Protein AF-A0AAQ3W598-F1 (afdb_monomer)

Mean predicted aligned error: 12.26 Å

Solvent-accessible surface area (backbone atoms only — not comparable to full-atom values): 13466 Å² total; per-residue (Å²): 143,62,71,68,58,57,58,50,52,56,51,51,54,53,49,53,52,50,49,52,52,49,54,52,54,57,73,71,67,73,88,85,61,66,87,63,49,77,81,61,59,75,71,71,87,71,75,60,42,75,76,46,74,45,76,54,51,102,68,30,32,40,40,35,26,30,75,52,95,69,86,70,52,46,40,74,38,51,24,41,32,28,42,36,46,94,85,50,75,41,39,29,36,73,46,37,40,44,59,58,52,51,43,53,40,51,51,47,52,40,31,73,71,57,71,33,74,57,54,73,66,44,66,75,68,30,60,48,53,54,41,47,57,48,62,75,39,46,95,77,51,93,64,80,71,91,46,59,89,32,56,59,39,60,43,61,52,92,72,25,24,31,32,32,45,31,16,53,97,92,39,32,37,44,38,30,23,66,53,72,54,73,84,79,46,85,81,59,99,84,64,92,75,79,49,69,68,61,48,63,76,67,62,63,66,74,41,76,48,71,43,51,69,66,50,49,56,50,49,40,54,52,43,54,57,52,58,75,65,47,39,129

Radius of gyration: 21.83 Å; Cα contacts (8 Å, |Δi|>4): 332; chains: 1; bounding box: 54×47×63 Å

pLDDT: mean 80.57, std 21.6, range [29.67, 98.69]

Structure (mmCIF, N/CA/C/O backbone):
data_AF-A0AAQ3W598-F1
#
_entry.id   AF-A0AAQ3W598-F1
#
loop_
_atom_site.group_PDB
_atom_site.id
_atom_site.type_symbol
_atom_site.label_atom_id
_atom_site.label_alt_id
_atom_site.label_comp_id
_atom_site.label_asym_id
_atom_site.label_entity_id
_atom_site.label_seq_id
_atom_site.pdbx_PDB_ins_code
_atom_site.Cartn_x
_atom_site.Cartn_y
_atom_site.Cartn_z
_atom_site.occupancy
_atom_site.B_iso_or_equiv
_atom_site.auth_seq_id
_atom_site.auth_comp_id
_atom_site.auth_asym_id
_atom_site.auth_atom_id
_atom_site.pdbx_PDB_model_num
ATOM 1 N N . MET A 1 1 ? 37.807 -0.762 42.300 1.00 46.66 1 MET A N 1
ATOM 2 C CA . MET A 1 1 ? 37.087 -2.001 41.930 1.00 46.66 1 MET A CA 1
ATOM 3 C C . MET A 1 1 ? 36.038 -1.699 40.855 1.00 46.66 1 MET A C 1
ATOM 5 O O . MET A 1 1 ? 34.861 -1.918 41.079 1.00 46.66 1 MET A O 1
ATOM 9 N N . SER A 1 2 ? 36.442 -1.156 39.702 1.00 49.56 2 SER A N 1
ATOM 10 C CA . SER A 1 2 ? 35.524 -0.839 38.584 1.00 49.56 2 SER A CA 1
ATOM 11 C C . SER A 1 2 ? 36.134 -1.140 37.211 1.00 49.56 2 SER A C 1
ATOM 13 O O . SER A 1 2 ? 35.408 -1.458 36.280 1.00 49.56 2 SER A O 1
ATOM 15 N N . ASN A 1 3 ? 37.466 -1.121 37.090 1.00 34.22 3 ASN A N 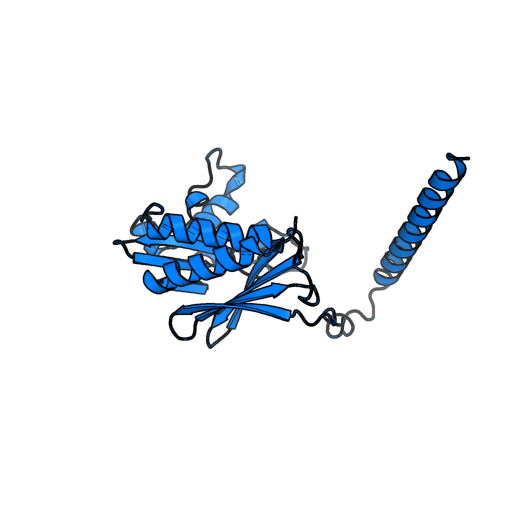1
ATOM 16 C CA . ASN A 1 3 ? 38.148 -1.406 35.823 1.00 34.22 3 ASN A CA 1
ATOM 17 C C . ASN A 1 3 ? 38.197 -2.903 35.465 1.00 34.22 3 ASN A C 1
ATOM 19 O O . ASN A 1 3 ? 38.267 -3.237 34.286 1.00 34.22 3 ASN A O 1
ATOM 23 N N . ASP A 1 4 ? 38.110 -3.801 36.451 1.00 42.34 4 ASP A N 1
ATOM 24 C CA . ASP A 1 4 ? 38.158 -5.250 36.203 1.00 42.34 4 ASP A CA 1
ATOM 25 C C . ASP A 1 4 ? 36.818 -5.819 35.703 1.00 42.34 4 ASP A C 1
ATOM 27 O O . ASP A 1 4 ? 36.805 -6.845 35.028 1.00 42.34 4 ASP A O 1
ATOM 31 N N . PHE A 1 5 ? 35.697 -5.135 35.974 1.00 40.53 5 PHE A N 1
ATOM 32 C CA . PHE A 1 5 ? 34.362 -5.545 35.519 1.00 40.53 5 PHE A CA 1
ATOM 33 C C . PHE A 1 5 ? 34.187 -5.290 34.012 1.00 40.53 5 PHE A C 1
ATOM 35 O O . PHE A 1 5 ? 33.884 -6.209 33.256 1.00 40.53 5 PHE A O 1
ATOM 42 N N . TYR A 1 6 ? 34.536 -4.081 33.553 1.00 38.12 6 TYR A N 1
ATOM 43 C CA . TYR A 1 6 ? 34.494 -3.708 32.132 1.00 38.12 6 TYR A CA 1
ATOM 44 C C . TYR A 1 6 ? 35.450 -4.542 31.265 1.00 38.12 6 TYR A C 1
ATOM 46 O O . TYR A 1 6 ? 35.110 -4.926 30.149 1.00 38.12 6 TYR A O 1
ATOM 54 N N . ALA A 1 7 ? 36.641 -4.880 31.770 1.00 42.88 7 ALA A N 1
ATOM 55 C CA . ALA A 1 7 ? 37.576 -5.732 31.035 1.00 42.88 7 ALA A CA 1
ATOM 56 C C . ALA A 1 7 ? 37.082 -7.188 30.900 1.00 42.88 7 ALA A C 1
ATOM 58 O O . ALA A 1 7 ? 37.461 -7.875 29.947 1.00 42.88 7 ALA A O 1
ATOM 59 N N . GLY A 1 8 ? 36.256 -7.658 31.842 1.00 44.22 8 GLY A N 1
ATOM 60 C CA . GLY A 1 8 ? 35.612 -8.970 31.799 1.00 44.22 8 GLY A CA 1
ATOM 61 C C . GLY A 1 8 ? 34.501 -9.046 30.750 1.00 44.22 8 GLY A C 1
ATOM 62 O O . GLY A 1 8 ? 34.499 -9.975 29.943 1.00 44.22 8 GLY A O 1
ATOM 63 N N . GLU A 1 9 ? 33.620 -8.043 30.707 1.00 44.06 9 GLU A N 1
ATOM 64 C CA . GLU A 1 9 ? 32.507 -7.967 29.744 1.00 44.06 9 GLU A CA 1
ATOM 65 C C . GLU A 1 9 ? 32.980 -7.759 28.300 1.00 44.06 9 GLU A C 1
ATOM 67 O O . GLU A 1 9 ? 32.502 -8.419 27.379 1.00 44.06 9 GLU A O 1
ATOM 72 N N . VAL A 1 10 ? 33.999 -6.924 28.082 1.00 41.75 10 VAL A N 1
ATOM 73 C CA . VAL A 1 10 ? 34.560 -6.719 26.734 1.00 41.75 10 VAL A CA 1
ATOM 74 C C . VAL A 1 10 ? 35.246 -7.993 26.219 1.00 41.75 10 VAL A C 1
ATOM 76 O O . VAL A 1 10 ? 35.183 -8.316 25.029 1.00 41.75 10 VAL A O 1
ATOM 79 N N . LYS A 1 11 ? 35.877 -8.773 27.109 1.00 41.69 11 LYS A N 1
ATOM 80 C CA . LYS A 1 11 ? 36.475 -10.064 26.737 1.00 41.69 11 LYS A CA 1
ATOM 81 C C . LYS A 1 11 ? 35.420 -11.132 26.451 1.00 41.69 11 LYS A C 1
ATOM 83 O O . LYS A 1 11 ? 35.621 -11.896 25.509 1.00 41.69 11 LYS A O 1
ATOM 88 N N . SER A 1 12 ? 34.317 -11.190 27.200 1.00 50.72 12 SER A N 1
ATOM 89 C CA . SER A 1 12 ? 33.243 -12.162 26.947 1.00 50.72 12 SER A CA 1
ATOM 90 C C . SER A 1 12 ? 32.496 -11.866 25.643 1.00 50.72 12 SER A C 1
ATOM 92 O O . SER A 1 12 ? 32.280 -12.785 24.853 1.00 50.72 12 SER A O 1
ATOM 94 N N . GLN A 1 13 ? 32.217 -10.593 25.344 1.00 46.50 13 GLN A N 1
ATOM 95 C CA . GLN A 1 13 ? 31.614 -10.175 24.071 1.00 46.50 13 GLN A CA 1
ATOM 96 C C . GLN A 1 13 ? 32.533 -10.462 22.871 1.00 46.50 13 GLN A C 1
ATOM 98 O O . GLN A 1 13 ? 32.072 -10.931 21.832 1.00 46.50 13 GLN A O 1
ATOM 103 N N . SER A 1 14 ? 33.852 -10.284 23.021 1.00 48.72 14 SER A N 1
ATOM 104 C CA . SER A 1 14 ? 34.827 -10.636 21.977 1.00 48.72 14 SER A CA 1
ATOM 105 C C . SER A 1 14 ? 34.919 -12.148 21.720 1.00 48.72 14 SER A C 1
ATOM 107 O O . SER A 1 14 ? 35.150 -12.563 20.583 1.00 48.72 14 SER A O 1
ATOM 109 N N . ILE A 1 15 ? 34.732 -12.982 22.748 1.00 55.53 15 ILE A N 1
ATOM 110 C CA . ILE A 1 15 ? 34.703 -14.445 22.603 1.00 55.53 15 ILE A CA 1
ATOM 111 C C . ILE A 1 15 ? 33.417 -14.885 21.894 1.00 55.53 15 ILE A C 1
ATOM 113 O O . ILE A 1 15 ? 33.502 -15.667 20.950 1.00 55.53 15 ILE A O 1
ATOM 117 N N . ALA A 1 16 ? 32.262 -14.329 22.272 1.00 50.53 16 ALA A N 1
ATOM 118 C CA . ALA A 1 16 ? 30.982 -14.611 21.619 1.00 50.53 16 ALA A CA 1
ATOM 119 C C . ALA A 1 16 ? 30.988 -14.197 20.136 1.00 50.53 16 ALA A C 1
ATOM 121 O O . ALA A 1 16 ? 30.591 -14.977 19.274 1.00 50.53 16 ALA A O 1
ATOM 122 N N . ALA A 1 17 ? 31.536 -13.020 19.814 1.00 44.97 17 ALA A N 1
ATOM 123 C CA . ALA A 1 17 ? 31.679 -12.558 18.433 1.00 44.97 17 ALA A CA 1
ATOM 124 C C . ALA A 1 17 ? 32.623 -13.447 17.603 1.00 44.97 17 ALA A C 1
ATOM 126 O O . ALA A 1 17 ? 32.348 -13.738 16.441 1.00 44.97 17 ALA A O 1
ATOM 127 N N . LYS A 1 18 ? 33.724 -13.932 18.195 1.00 44.81 18 LYS A N 1
ATOM 128 C CA . LYS A 1 18 ? 34.640 -14.874 17.525 1.00 44.81 18 LYS A CA 1
ATOM 129 C C . LYS A 1 18 ? 34.021 -16.252 17.322 1.00 44.81 18 LYS A C 1
ATOM 131 O O . LYS A 1 18 ? 34.330 -16.908 16.331 1.00 44.81 18 LYS A O 1
ATOM 136 N N . GLN A 1 19 ? 33.169 -16.688 18.243 1.00 52.50 19 GLN A N 1
ATOM 137 C CA . GLN A 1 19 ? 32.445 -17.942 18.112 1.00 52.50 19 GLN A CA 1
ATOM 138 C C . GLN A 1 19 ? 31.395 -17.853 16.998 1.00 52.50 19 GLN A C 1
ATOM 140 O O . GLN A 1 19 ? 31.416 -18.696 16.106 1.00 52.50 19 GLN A O 1
ATOM 145 N N . MET A 1 20 ? 30.607 -16.774 16.954 1.00 52.12 20 MET A N 1
ATOM 146 C CA . MET A 1 20 ? 29.665 -16.509 15.858 1.00 52.12 20 MET A CA 1
ATOM 147 C C . MET A 1 20 ? 30.369 -16.403 14.497 1.00 52.12 20 MET A C 1
ATOM 149 O O . MET A 1 20 ? 29.915 -16.984 13.514 1.00 52.12 20 MET A O 1
ATOM 153 N N . ALA A 1 21 ? 31.524 -15.733 14.431 1.00 44.16 21 ALA A N 1
ATOM 154 C CA . ALA A 1 21 ? 32.307 -15.650 13.198 1.00 44.16 21 ALA A CA 1
ATOM 155 C C . ALA A 1 21 ? 32.851 -17.021 12.747 1.00 44.16 21 ALA A C 1
ATOM 157 O O . ALA A 1 21 ? 32.863 -17.316 11.554 1.00 44.16 21 ALA A O 1
ATOM 158 N N . ASN A 1 22 ? 33.270 -17.883 13.679 1.00 46.03 22 ASN A N 1
ATOM 159 C CA . ASN A 1 22 ? 33.715 -19.241 13.353 1.00 46.03 22 ASN A CA 1
ATOM 160 C C . ASN A 1 22 ? 32.558 -20.152 12.916 1.00 46.03 22 ASN A C 1
ATOM 162 O O . ASN A 1 22 ? 32.743 -20.947 11.994 1.00 46.03 22 ASN A O 1
ATOM 166 N N . GLU A 1 23 ? 31.381 -20.023 13.529 1.00 49.75 23 GLU A N 1
ATOM 167 C CA . GLU A 1 23 ? 30.161 -20.735 13.121 1.00 49.75 23 GLU A CA 1
ATOM 168 C C . GLU A 1 23 ? 29.728 -20.307 11.707 1.00 49.75 23 GLU A C 1
ATOM 170 O O . GLU A 1 23 ? 29.428 -21.156 10.867 1.00 49.75 23 GLU A O 1
ATOM 175 N N . TYR A 1 24 ? 29.836 -19.015 11.386 1.00 44.97 24 TYR A N 1
ATOM 176 C CA . TYR A 1 24 ? 29.576 -18.478 10.047 1.00 44.97 24 TYR A CA 1
ATOM 177 C C . TYR A 1 24 ? 30.591 -18.961 8.993 1.00 44.97 24 TYR A C 1
ATOM 179 O O . TYR A 1 24 ? 30.226 -19.324 7.874 1.00 44.97 24 TYR A O 1
ATOM 187 N N . ILE A 1 25 ? 31.881 -19.033 9.340 1.00 45.84 25 ILE A N 1
ATOM 188 C CA . ILE A 1 25 ? 32.927 -19.549 8.439 1.00 45.84 25 ILE A CA 1
ATOM 189 C C . ILE A 1 25 ? 32.750 -21.055 8.182 1.00 45.84 25 ILE A C 1
ATOM 191 O O . ILE A 1 25 ? 32.965 -21.509 7.056 1.00 45.84 25 ILE A O 1
ATOM 195 N N . GLN A 1 26 ? 32.323 -21.829 9.187 1.00 47.25 26 GLN A N 1
ATOM 196 C CA . GLN A 1 26 ? 31.983 -23.244 9.002 1.00 47.25 26 GLN A CA 1
ATOM 197 C C . GLN A 1 26 ? 30.730 -23.430 8.138 1.00 47.25 26 GLN A C 1
ATOM 199 O O . GLN A 1 26 ? 30.726 -24.312 7.280 1.00 47.25 26 GLN A O 1
ATOM 204 N N . PHE A 1 27 ? 29.718 -22.571 8.290 1.00 44.56 27 PHE A N 1
ATOM 205 C CA . PHE A 1 27 ? 28.515 -22.566 7.449 1.00 44.56 27 PHE A CA 1
ATOM 206 C C . PHE A 1 27 ? 28.835 -22.305 5.964 1.00 44.56 27 PHE A C 1
ATOM 208 O O . PHE A 1 27 ? 28.253 -22.913 5.065 1.00 44.56 27 PHE A O 1
ATOM 215 N N . CYS A 1 28 ? 29.830 -21.461 5.687 1.00 41.12 28 CYS A N 1
ATOM 216 C CA . CYS A 1 28 ? 30.231 -21.102 4.326 1.00 41.12 28 CYS A CA 1
ATOM 217 C C . CYS A 1 28 ? 31.192 -22.110 3.651 1.00 41.12 28 CYS A C 1
ATOM 219 O O . CYS A 1 28 ? 31.433 -22.015 2.443 1.00 41.12 28 CYS A O 1
ATOM 221 N N . GLY A 1 29 ? 31.724 -23.099 4.379 1.00 35.28 29 GLY A N 1
ATOM 222 C CA . GLY A 1 29 ? 32.784 -24.000 3.916 1.00 35.28 29 GLY A CA 1
ATOM 223 C C . GLY A 1 29 ? 32.324 -25.361 3.374 1.00 35.28 29 GLY A C 1
ATOM 224 O O . GLY A 1 29 ? 32.406 -26.356 4.081 1.00 35.28 29 GLY A O 1
ATOM 225 N N . THR A 1 30 ? 31.931 -25.412 2.095 1.00 39.91 30 THR A N 1
ATOM 226 C CA . THR A 1 30 ? 32.222 -26.433 1.045 1.00 39.91 30 THR A CA 1
ATOM 227 C C . THR A 1 30 ? 31.043 -26.655 0.068 1.00 39.91 30 THR A C 1
ATOM 229 O O . THR A 1 30 ? 29.890 -26.719 0.486 1.00 39.91 30 THR A O 1
ATOM 232 N N . PRO A 1 31 ? 31.281 -26.765 -1.260 1.00 42.72 31 PRO A N 1
ATOM 233 C CA . PRO A 1 31 ? 30.242 -26.502 -2.271 1.00 42.72 31 PRO A CA 1
ATOM 234 C C . PRO A 1 31 ? 29.442 -27.722 -2.769 1.00 42.72 31 PRO A C 1
ATOM 236 O O . PRO A 1 31 ? 28.708 -27.592 -3.743 1.00 42.72 31 PRO A O 1
ATOM 239 N N . LYS A 1 32 ? 29.579 -28.919 -2.179 1.00 39.31 32 LYS A N 1
ATOM 240 C CA . LYS A 1 32 ? 29.069 -30.164 -2.802 1.00 39.31 32 LYS A CA 1
ATOM 241 C C . LYS A 1 32 ? 27.731 -30.711 -2.290 1.00 39.31 32 LYS A C 1
ATOM 243 O O . LYS A 1 32 ? 27.225 -31.647 -2.896 1.00 39.31 32 LYS A O 1
ATOM 248 N N . GLU A 1 33 ? 27.112 -30.103 -1.278 1.00 38.41 33 GLU A N 1
ATOM 249 C CA . GLU A 1 33 ? 25.795 -30.538 -0.757 1.00 38.41 33 GLU A CA 1
ATOM 250 C C . GLU A 1 33 ? 24.693 -29.462 -0.862 1.00 38.41 33 GLU A C 1
ATOM 252 O O . GLU A 1 33 ? 23.584 -29.626 -0.351 1.00 38.41 33 GLU A O 1
ATOM 257 N N . ARG A 1 34 ? 24.949 -28.365 -1.593 1.00 43.38 34 ARG A N 1
ATOM 258 C CA . ARG A 1 34 ? 24.041 -27.204 -1.692 1.00 43.38 34 ARG A CA 1
ATOM 259 C C . ARG A 1 34 ? 22.741 -27.444 -2.482 1.00 43.38 34 ARG A C 1
ATOM 261 O O . ARG A 1 34 ? 21.890 -26.571 -2.495 1.00 43.38 34 ARG A O 1
ATOM 268 N N . GLY A 1 35 ? 22.529 -28.618 -3.077 1.00 32.34 35 GLY A N 1
ATOM 269 C CA . GLY A 1 35 ? 21.256 -28.936 -3.742 1.00 32.34 35 GLY A CA 1
ATOM 270 C C . GLY A 1 35 ? 20.106 -29.297 -2.791 1.00 32.34 35 GLY A C 1
ATOM 271 O O . GLY A 1 35 ? 18.952 -29.148 -3.167 1.00 32.34 35 GLY A O 1
ATOM 272 N N . ASN A 1 36 ? 20.401 -29.747 -1.562 1.00 35.19 36 ASN A N 1
ATOM 273 C CA . ASN A 1 36 ? 19.381 -30.277 -0.639 1.00 35.19 36 ASN 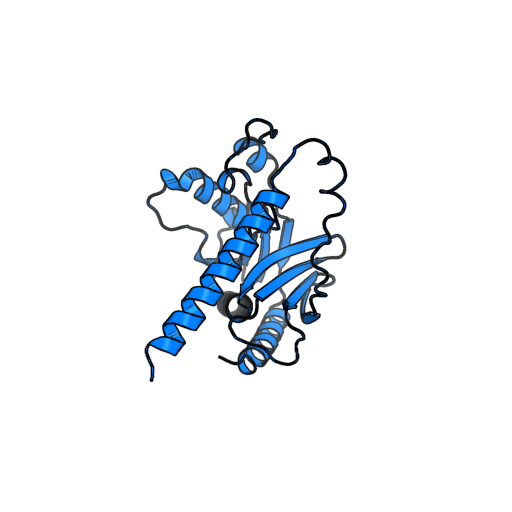A CA 1
ATOM 274 C C . ASN A 1 36 ? 19.263 -29.528 0.701 1.00 35.19 36 ASN A C 1
ATOM 276 O O . ASN A 1 36 ? 18.311 -29.773 1.440 1.00 35.19 36 ASN A O 1
ATOM 280 N N . ILE A 1 37 ? 20.195 -28.622 1.020 1.00 35.78 37 ILE A N 1
ATOM 281 C CA . ILE A 1 37 ? 20.188 -27.874 2.292 1.00 35.78 37 ILE A CA 1
ATOM 282 C C . ILE A 1 37 ? 19.437 -26.536 2.161 1.00 35.78 37 ILE A C 1
ATOM 284 O O . ILE A 1 37 ? 18.774 -26.129 3.106 1.00 35.78 37 ILE A O 1
ATOM 288 N N . PHE A 1 38 ? 19.421 -25.898 0.982 1.00 35.62 38 PHE A N 1
ATOM 289 C CA . PHE A 1 38 ? 18.646 -24.660 0.770 1.00 35.62 38 PHE A CA 1
ATOM 290 C C . PHE A 1 38 ? 17.129 -24.888 0.693 1.00 35.62 38 PHE A C 1
ATOM 292 O O . PHE A 1 38 ? 16.364 -23.970 0.948 1.00 35.62 38 PHE A O 1
ATOM 299 N N . MET A 1 39 ? 16.691 -26.121 0.425 1.00 34.25 39 MET A N 1
ATOM 300 C CA . MET A 1 39 ? 15.274 -26.510 0.469 1.00 34.25 39 MET A CA 1
ATOM 301 C C . MET A 1 39 ? 14.798 -26.925 1.873 1.00 34.25 39 MET A C 1
ATOM 303 O O . MET A 1 39 ? 13.615 -27.187 2.051 1.00 34.25 39 MET A O 1
ATOM 307 N N . ASN A 1 40 ? 15.698 -27.022 2.861 1.00 35.44 40 ASN A N 1
ATOM 308 C CA . ASN A 1 40 ? 15.379 -27.487 4.218 1.00 35.44 40 ASN A CA 1
ATOM 309 C C . ASN A 1 40 ? 16.048 -26.650 5.322 1.00 35.44 40 ASN A C 1
ATOM 311 O O . ASN A 1 40 ? 16.148 -27.109 6.461 1.00 35.44 40 ASN A O 1
ATOM 315 N N . ALA A 1 41 ? 16.506 -25.430 5.019 1.00 30.89 41 ALA A N 1
ATOM 316 C CA . ALA A 1 41 ? 16.792 -24.475 6.079 1.00 30.89 41 ALA A CA 1
ATOM 317 C C . ALA A 1 41 ? 15.477 -24.265 6.846 1.00 30.89 41 ALA A C 1
ATOM 319 O O . ALA A 1 41 ? 14.465 -23.959 6.207 1.00 30.89 41 ALA A O 1
ATOM 320 N N . PRO A 1 42 ? 15.432 -24.480 8.172 1.00 29.67 42 PRO A N 1
ATOM 321 C CA . PRO A 1 42 ? 14.233 -24.165 8.914 1.00 29.67 42 PRO A CA 1
ATOM 322 C C . PRO A 1 42 ? 14.014 -22.664 8.744 1.00 29.67 42 PRO A C 1
ATOM 324 O O . PRO A 1 42 ? 14.803 -21.861 9.243 1.00 29.67 42 PRO A O 1
ATOM 327 N N . LEU A 1 43 ? 12.954 -22.297 8.013 1.00 36.62 43 LEU A N 1
ATOM 328 C CA . LEU A 1 43 ? 12.257 -21.036 8.235 1.00 36.62 43 LEU A CA 1
ATOM 329 C C . LEU A 1 43 ? 12.191 -20.896 9.752 1.00 36.62 43 LEU A C 1
ATOM 331 O O . LEU A 1 43 ? 11.703 -21.819 10.410 1.00 36.62 43 LEU A O 1
ATOM 335 N N . SER A 1 44 ? 12.808 -19.842 10.287 1.00 35.50 44 SER A N 1
ATOM 336 C CA . SER A 1 44 ? 12.835 -19.549 11.718 1.00 35.50 44 SER A CA 1
ATOM 337 C C . SER A 1 44 ? 11.510 -19.994 12.339 1.00 35.50 44 SER A C 1
ATOM 339 O O . SER A 1 44 ? 10.446 -19.532 11.937 1.00 35.50 44 SER A O 1
ATOM 341 N N . SER A 1 45 ? 11.564 -20.939 13.279 1.00 32.81 45 SER A N 1
ATOM 342 C CA . SER A 1 45 ? 10.386 -21.517 13.932 1.00 32.81 45 SER A CA 1
ATOM 343 C C . SER A 1 45 ? 9.690 -20.531 14.877 1.00 32.81 45 SER A C 1
ATOM 345 O O . SER A 1 45 ? 8.959 -20.959 15.769 1.00 32.81 45 SER A O 1
ATOM 347 N N . LYS A 1 46 ? 9.949 -19.225 14.739 1.00 44.91 46 LYS A N 1
ATOM 348 C CA . LYS A 1 46 ? 9.163 -18.188 15.390 1.00 44.91 46 LYS A CA 1
ATOM 349 C C . LYS A 1 46 ? 7.803 -18.153 14.704 1.00 44.91 46 LYS A C 1
ATOM 351 O O . LYS A 1 46 ? 7.665 -17.700 13.571 1.00 44.91 46 LYS A O 1
ATOM 356 N N . THR A 1 47 ? 6.798 -18.681 15.384 1.00 45.19 47 THR A N 1
ATOM 357 C CA . THR A 1 47 ? 5.409 -18.341 15.096 1.00 45.19 47 THR A CA 1
ATOM 358 C C . THR A 1 47 ? 5.248 -16.849 15.334 1.00 45.19 47 THR A C 1
ATOM 360 O O . THR A 1 47 ? 5.386 -16.389 16.460 1.00 45.19 47 THR A O 1
ATOM 363 N N . TYR A 1 48 ? 5.026 -16.104 14.256 1.00 58.50 48 TYR A N 1
ATOM 364 C CA . TYR A 1 48 ? 4.633 -14.709 14.330 1.00 58.50 48 TYR A CA 1
ATOM 365 C C . TYR A 1 48 ? 3.194 -14.636 14.816 1.00 58.50 48 TYR A C 1
ATOM 367 O O . TYR A 1 48 ? 2.294 -15.153 14.145 1.00 58.50 48 TYR A O 1
ATOM 375 N N . ASP A 1 49 ? 2.974 -14.001 15.960 1.00 72.69 49 ASP A N 1
ATOM 376 C CA . ASP A 1 49 ? 1.624 -13.819 16.466 1.00 72.69 49 ASP A CA 1
ATOM 377 C C . ASP A 1 49 ? 0.967 -12.632 15.757 1.00 72.69 49 ASP A C 1
ATOM 379 O O . ASP A 1 49 ? 1.507 -11.521 15.662 1.00 72.69 49 ASP A O 1
ATOM 383 N N . THR A 1 50 ? -0.225 -12.877 15.212 1.00 82.12 50 THR A N 1
ATOM 384 C CA . THR A 1 50 ? -1.036 -11.826 14.603 1.00 82.12 50 THR A CA 1
ATOM 385 C C . THR A 1 50 ? -1.545 -10.894 15.686 1.00 82.12 50 THR A C 1
ATOM 387 O O . THR A 1 50 ? -2.404 -11.261 16.486 1.00 82.12 50 THR A O 1
ATOM 390 N N . MET A 1 51 ? -1.059 -9.657 15.671 1.00 84.44 51 MET A N 1
ATOM 391 C CA . MET A 1 51 ? -1.484 -8.633 16.619 1.00 84.44 51 MET A CA 1
ATOM 392 C C . MET A 1 51 ? -2.801 -7.988 16.204 1.00 84.44 51 MET A C 1
ATOM 394 O O . MET A 1 51 ? -3.674 -7.742 17.036 1.00 84.44 51 MET A O 1
ATOM 398 N N . ILE A 1 52 ? -2.925 -7.667 14.914 1.00 89.44 52 ILE A N 1
ATOM 399 C CA . ILE A 1 52 ? -4.069 -6.943 14.362 1.00 89.44 52 ILE A CA 1
ATOM 400 C C . ILE A 1 52 ? -4.356 -7.464 12.958 1.00 89.44 52 ILE A C 1
ATOM 402 O O . ILE A 1 52 ? -3.449 -7.742 12.173 1.00 89.44 52 ILE A O 1
ATOM 406 N N . THR A 1 53 ? -5.639 -7.546 12.620 1.00 93.69 53 THR A N 1
ATOM 407 C CA . THR A 1 53 ? -6.101 -7.680 11.239 1.00 93.69 53 THR A CA 1
ATOM 408 C C . THR A 1 53 ? -7.025 -6.513 10.921 1.00 93.69 53 THR A C 1
ATOM 410 O O . THR A 1 53 ? -8.036 -6.320 11.596 1.00 93.69 53 THR A O 1
ATOM 413 N N . LEU A 1 54 ? -6.670 -5.726 9.909 1.00 95.31 54 LEU A N 1
ATOM 414 C CA . LEU A 1 54 ? -7.461 -4.600 9.424 1.00 95.31 54 LEU A CA 1
ATOM 415 C C . LEU A 1 54 ? -8.157 -5.008 8.128 1.00 95.31 54 LEU A C 1
ATOM 417 O O . LEU A 1 54 ? -7.506 -5.469 7.195 1.00 95.31 54 LEU A O 1
ATOM 421 N N . ASN A 1 55 ? -9.475 -4.837 8.063 1.00 94.19 55 ASN A N 1
ATOM 422 C CA . ASN A 1 55 ? -10.224 -5.037 6.826 1.00 94.19 55 ASN A CA 1
ATOM 423 C C . ASN A 1 55 ? -10.036 -3.817 5.917 1.00 94.19 55 ASN A C 1
ATOM 425 O O . ASN A 1 55 ? -10.228 -2.690 6.369 1.00 94.19 55 ASN A O 1
ATOM 429 N N . LEU A 1 56 ? -9.663 -4.055 4.660 1.00 92.38 56 LEU A N 1
ATOM 430 C CA . LEU A 1 56 ? -9.517 -3.017 3.643 1.00 92.38 56 LEU A CA 1
ATOM 431 C C . LEU A 1 56 ? -10.764 -2.919 2.753 1.00 92.38 56 LEU A C 1
ATOM 433 O O . LEU A 1 56 ? -11.284 -1.826 2.531 1.00 92.38 56 LEU A O 1
ATOM 437 N N . ALA A 1 57 ? -11.226 -4.059 2.233 1.00 88.62 57 ALA A N 1
ATOM 438 C CA . ALA A 1 57 ? -12.435 -4.202 1.421 1.00 88.62 57 ALA A CA 1
ATOM 439 C C . ALA A 1 57 ? -12.747 -5.688 1.199 1.00 88.62 57 ALA A C 1
ATOM 441 O O . ALA A 1 57 ? -11.833 -6.441 0.882 1.00 88.62 57 ALA A O 1
ATOM 442 N N . ASP A 1 58 ? -14.018 -6.098 1.252 1.00 86.69 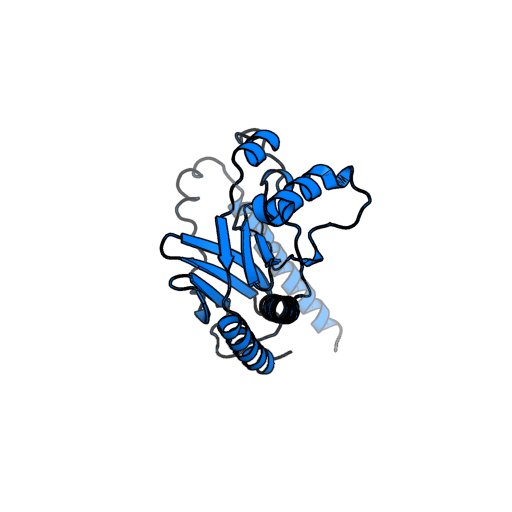58 ASP A N 1
ATOM 443 C CA . ASP A 1 58 ? -14.469 -7.472 0.964 1.00 86.69 58 ASP A CA 1
ATOM 444 C C . ASP A 1 58 ? -13.574 -8.565 1.602 1.00 86.69 58 ASP A C 1
ATOM 446 O O . ASP A 1 58 ? -13.649 -8.817 2.809 1.00 86.69 58 ASP A O 1
ATOM 450 N N . ASP A 1 59 ? -12.736 -9.202 0.777 1.00 90.25 59 ASP A N 1
ATOM 451 C CA . ASP A 1 59 ? -11.804 -10.292 1.067 1.00 90.25 59 ASP A CA 1
ATOM 452 C C . ASP A 1 59 ? -10.340 -9.839 1.232 1.00 90.25 59 ASP A C 1
ATOM 454 O O . ASP A 1 59 ? -9.439 -10.672 1.146 1.00 90.25 59 ASP A O 1
ATOM 458 N N . LYS A 1 60 ? -10.094 -8.538 1.432 1.00 94.56 60 LYS A N 1
ATOM 459 C CA . LYS A 1 60 ? -8.760 -7.919 1.486 1.00 94.56 60 LYS A CA 1
ATOM 460 C C . LYS A 1 60 ? -8.451 -7.392 2.871 1.00 94.56 60 LYS A C 1
ATOM 462 O O . LYS A 1 60 ? -9.242 -6.641 3.450 1.00 94.56 60 LYS A O 1
ATOM 467 N N . TYR A 1 61 ? -7.266 -7.726 3.365 1.00 96.50 61 TYR A N 1
ATOM 468 C CA . TYR A 1 61 ? -6.863 -7.422 4.731 1.00 96.50 61 TYR A CA 1
ATOM 469 C C . TYR A 1 61 ? -5.405 -6.974 4.803 1.00 96.50 61 TYR A C 1
ATOM 471 O O . TYR A 1 61 ? -4.576 -7.418 4.010 1.00 96.50 61 TYR A O 1
ATOM 479 N N . LEU A 1 62 ? -5.091 -6.148 5.802 1.00 97.62 62 LEU A N 1
ATOM 480 C CA . LEU A 1 62 ? -3.732 -6.028 6.326 1.00 97.62 62 LEU A CA 1
ATOM 481 C C . LEU A 1 62 ? -3.618 -6.862 7.594 1.00 97.62 62 LEU A C 1
ATOM 483 O O . LEU A 1 62 ? -4.423 -6.709 8.513 1.00 97.62 62 LEU A O 1
ATOM 487 N N . GLN A 1 63 ? -2.599 -7.705 7.663 1.00 95.50 63 GLN A N 1
ATOM 488 C CA . GLN A 1 63 ? -2.240 -8.439 8.865 1.00 95.50 63 GLN A CA 1
ATOM 489 C C . GLN A 1 63 ? -0.931 -7.885 9.410 1.00 95.50 63 GLN A C 1
ATOM 491 O O . GLN A 1 63 ? 0.091 -7.898 8.724 1.00 95.50 63 GLN A O 1
ATOM 496 N N . ILE A 1 64 ? -0.976 -7.400 10.647 1.00 92.44 64 ILE A N 1
ATOM 497 C CA . ILE A 1 64 ? 0.190 -6.905 11.372 1.00 92.44 64 ILE A CA 1
ATOM 498 C C . ILE A 1 64 ? 0.628 -8.001 12.339 1.00 92.44 64 ILE A C 1
ATOM 500 O O . ILE A 1 64 ? -0.126 -8.380 13.241 1.00 92.44 64 ILE A O 1
ATOM 504 N N . ASN A 1 65 ? 1.841 -8.508 12.141 1.00 89.94 65 ASN A N 1
ATOM 505 C CA . ASN A 1 65 ? 2.413 -9.594 12.928 1.00 89.94 65 ASN A CA 1
ATOM 506 C C . ASN A 1 65 ? 3.691 -9.120 13.628 1.00 89.94 65 ASN A C 1
ATOM 508 O O . ASN A 1 65 ? 4.510 -8.460 12.989 1.00 89.94 65 ASN A O 1
ATOM 512 N N . SER A 1 66 ? 3.872 -9.469 14.902 1.00 80.75 66 SER A N 1
ATOM 513 C CA . SER A 1 66 ? 5.109 -9.190 15.650 1.00 80.75 66 SER A CA 1
ATOM 514 C C . SER A 1 66 ? 5.942 -10.455 15.812 1.00 80.75 66 SER A C 1
ATOM 516 O O . SER A 1 66 ? 5.407 -11.565 15.855 1.00 80.75 66 SER A O 1
ATOM 518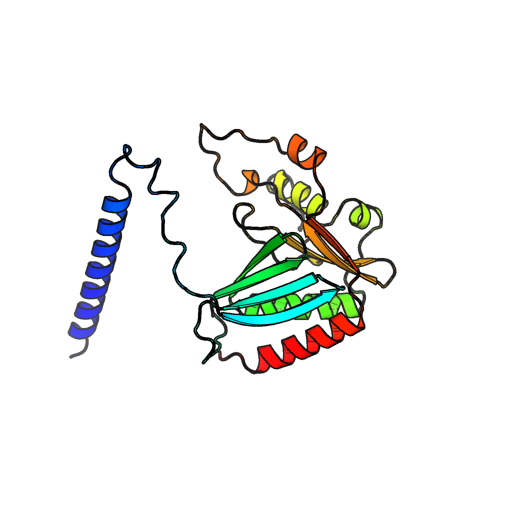 N N . GLU A 1 67 ? 7.261 -10.284 15.896 1.00 74.31 67 GLU A N 1
ATOM 519 C CA . GLU A 1 67 ? 8.198 -11.342 16.285 1.00 74.31 67 GLU A CA 1
ATOM 520 C C . GLU A 1 67 ? 8.129 -11.712 17.784 1.00 74.31 67 GLU A C 1
ATOM 522 O O . GLU A 1 67 ? 8.729 -12.719 18.174 1.00 74.31 67 GLU A O 1
ATOM 527 N N . ASN A 1 68 ? 7.454 -10.908 18.617 1.00 70.06 68 ASN A N 1
ATOM 528 C CA . ASN A 1 68 ? 7.332 -11.114 20.064 1.00 70.06 68 ASN A CA 1
ATOM 529 C C . ASN A 1 68 ? 6.041 -11.858 20.443 1.00 70.06 68 ASN A C 1
ATOM 531 O O . ASN A 1 68 ? 5.069 -11.867 19.693 1.00 70.06 68 ASN A O 1
ATOM 535 N N . ASP A 1 69 ? 6.021 -12.432 21.650 1.00 66.00 69 ASP A N 1
ATOM 536 C CA . ASP A 1 69 ? 4.908 -13.213 22.229 1.00 66.00 69 ASP A CA 1
ATOM 537 C C . ASP A 1 69 ? 3.629 -12.401 22.535 1.00 66.00 69 ASP A C 1
ATOM 539 O O . ASP A 1 69 ? 2.648 -12.929 23.061 1.00 66.00 69 ASP A O 1
ATOM 543 N N . GLY A 1 70 ? 3.630 -11.105 22.210 1.00 59.44 70 GLY A N 1
ATOM 544 C CA . GLY A 1 70 ? 2.481 -10.214 22.321 1.00 59.44 70 GLY A CA 1
ATOM 545 C C . GLY A 1 70 ? 2.087 -9.834 23.751 1.00 59.44 70 GLY A C 1
ATOM 546 O O . GLY A 1 70 ? 1.108 -9.094 23.904 1.00 59.44 70 GLY A O 1
ATOM 547 N N . GLU A 1 71 ? 2.815 -10.291 24.782 1.00 63.09 71 GLU A N 1
ATOM 548 C CA . GLU A 1 71 ? 2.535 -9.940 26.182 1.00 63.09 71 GLU A CA 1
ATOM 549 C C . GLU A 1 71 ? 2.895 -8.478 26.482 1.00 63.09 71 GLU A C 1
ATOM 551 O O . GLU A 1 71 ? 2.183 -7.800 27.229 1.00 63.09 71 GLU A O 1
ATOM 556 N N . GLN A 1 72 ? 3.964 -7.976 25.859 1.00 65.75 72 GLN A N 1
ATOM 557 C CA . GLN A 1 72 ? 4.390 -6.576 25.897 1.00 65.75 72 GLN A CA 1
ATOM 558 C C . GLN A 1 72 ? 4.738 -6.106 24.483 1.00 65.75 72 GLN A C 1
ATOM 560 O O . GLN A 1 72 ? 5.222 -6.886 23.667 1.00 65.75 72 GLN A O 1
ATOM 565 N N . ARG A 1 73 ? 4.417 -4.843 24.180 1.00 73.19 73 ARG A N 1
ATOM 566 C CA . ARG A 1 73 ? 4.575 -4.248 22.848 1.00 73.19 73 ARG A CA 1
ATOM 567 C C . ARG A 1 73 ? 5.491 -3.053 22.955 1.00 73.19 73 ARG A C 1
ATOM 569 O O . ARG A 1 73 ? 5.090 -2.036 23.527 1.00 73.19 73 ARG A O 1
ATOM 576 N N . TYR A 1 74 ? 6.675 -3.164 22.384 1.00 79.00 74 TYR A N 1
ATOM 577 C CA . TYR A 1 74 ? 7.640 -2.078 22.384 1.00 79.00 74 TYR A CA 1
ATOM 578 C C . TYR A 1 74 ? 7.673 -1.367 21.043 1.00 79.00 74 TYR A C 1
ATOM 580 O O . TYR A 1 74 ? 7.389 -1.931 19.985 1.00 79.00 74 TYR A O 1
ATOM 588 N N . PHE A 1 75 ? 8.062 -0.101 21.101 1.00 81.12 75 PHE A N 1
ATOM 589 C CA . PHE A 1 75 ? 8.223 0.775 19.950 1.00 81.12 75 PHE A CA 1
ATOM 590 C C . PHE A 1 75 ? 9.050 0.129 18.827 1.00 81.12 75 PHE A C 1
ATOM 592 O O . PHE A 1 75 ? 8.685 0.206 17.653 1.00 81.12 75 PHE A O 1
ATOM 599 N N . HIS A 1 76 ? 10.143 -0.538 19.207 1.00 84.62 76 HIS A N 1
ATOM 600 C CA . HIS A 1 76 ? 11.118 -1.148 18.305 1.00 84.62 76 HIS A CA 1
ATOM 601 C C . HIS A 1 76 ? 10.859 -2.631 18.011 1.00 84.62 76 HIS A C 1
ATOM 603 O O . HIS A 1 76 ? 11.744 -3.299 17.479 1.00 84.62 76 HIS A O 1
ATOM 609 N N . ASP A 1 77 ? 9.679 -3.154 18.348 1.00 86.62 77 ASP A N 1
ATOM 610 C C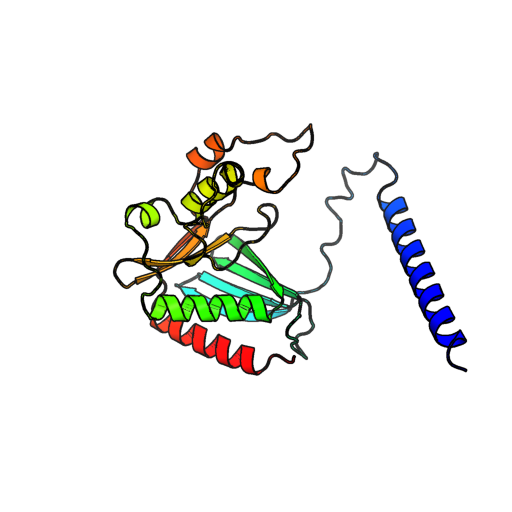A . ASP A 1 77 ? 9.360 -4.550 18.066 1.00 86.62 77 ASP A CA 1
ATOM 611 C C . ASP A 1 77 ? 9.372 -4.810 16.567 1.00 86.62 77 ASP A C 1
ATOM 613 O O . ASP A 1 77 ? 8.644 -4.171 15.802 1.00 86.62 77 ASP A O 1
ATOM 617 N N . GLU A 1 78 ? 10.184 -5.775 16.148 1.00 89.69 78 GLU A N 1
ATOM 618 C CA . GLU A 1 78 ? 10.265 -6.133 14.743 1.00 89.69 78 GLU A CA 1
ATOM 619 C C . GLU A 1 78 ? 8.932 -6.740 14.287 1.00 89.69 78 GLU A C 1
ATOM 621 O O . GLU A 1 78 ? 8.352 -7.641 14.907 1.00 89.69 78 GLU A O 1
ATOM 626 N N . THR A 1 79 ? 8.401 -6.143 13.226 1.00 90.31 79 THR A N 1
ATOM 627 C CA . THR A 1 79 ? 7.022 -6.294 12.787 1.00 90.31 79 THR A CA 1
ATOM 628 C C . THR A 1 79 ? 6.992 -6.507 11.292 1.00 90.31 79 THR A C 1
ATOM 630 O O . THR A 1 79 ? 7.676 -5.832 10.529 1.00 90.31 79 THR A O 1
ATOM 633 N N . THR A 1 80 ? 6.146 -7.435 10.862 1.00 95.12 80 THR A N 1
ATOM 634 C CA . THR A 1 80 ? 5.840 -7.650 9.450 1.00 95.12 80 THR A CA 1
ATOM 635 C C . THR A 1 80 ? 4.389 -7.274 9.187 1.00 95.12 80 THR A C 1
ATOM 637 O O . THR A 1 80 ? 3.482 -7.831 9.816 1.00 95.12 80 THR A O 1
ATOM 640 N N . ILE A 1 81 ? 4.157 -6.374 8.228 1.00 96.88 81 ILE A N 1
ATOM 641 C CA . ILE A 1 81 ? 2.812 -6.065 7.730 1.00 96.88 81 ILE A CA 1
ATOM 642 C C . ILE A 1 81 ? 2.633 -6.710 6.367 1.00 96.88 81 ILE A C 1
ATOM 644 O O . ILE A 1 81 ? 3.440 -6.527 5.451 1.00 96.88 81 ILE A O 1
ATOM 648 N N . LYS A 1 82 ? 1.555 -7.480 6.249 1.00 97.44 82 LYS A N 1
ATOM 649 C CA . LYS A 1 82 ? 1.222 -8.244 5.055 1.00 97.44 82 LYS A CA 1
ATOM 650 C C . LYS A 1 82 ? -0.127 -7.819 4.513 1.00 97.44 82 LYS A C 1
ATOM 652 O O . LYS A 1 82 ? -1.062 -7.629 5.286 1.00 97.44 82 LYS A O 1
ATOM 657 N N . TYR A 1 83 ? -0.239 -7.738 3.198 1.00 97.88 83 TYR A N 1
ATOM 658 C CA . TYR A 1 83 ? -1.514 -7.718 2.501 1.00 97.88 83 TYR A CA 1
ATOM 659 C C . TYR A 1 83 ? -1.952 -9.144 2.180 1.00 97.88 83 TYR A C 1
ATOM 661 O O . TYR A 1 83 ? -1.146 -9.958 1.728 1.00 97.88 83 TYR A O 1
ATOM 669 N N . LEU A 1 84 ? -3.232 -9.433 2.397 1.00 96.06 84 LEU A N 1
ATOM 670 C CA . LEU A 1 84 ? -3.846 -10.715 2.078 1.00 96.06 84 LEU A CA 1
ATOM 671 C C . LEU A 1 84 ? -5.102 -10.494 1.245 1.00 96.06 84 LEU A C 1
ATOM 673 O O . LEU A 1 84 ? -5.931 -9.650 1.590 1.00 96.06 84 LEU A O 1
ATOM 677 N N . ASP A 1 85 ? -5.261 -11.304 0.202 1.00 92.38 85 ASP A N 1
ATOM 678 C CA . ASP A 1 85 ? -6.523 -11.488 -0.511 1.00 92.38 85 ASP A CA 1
ATOM 679 C C . ASP A 1 85 ? -6.837 -12.979 -0.714 1.00 92.38 85 ASP A C 1
ATOM 681 O O . ASP A 1 85 ? -6.112 -13.860 -0.249 1.00 92.38 85 ASP A O 1
ATOM 685 N N . SER A 1 86 ? -7.931 -13.288 -1.415 1.00 85.69 86 SER A N 1
ATOM 686 C CA . SER A 1 86 ? -8.341 -14.675 -1.687 1.00 85.69 86 SER A CA 1
ATOM 687 C C . SER A 1 86 ? -7.328 -15.515 -2.477 1.00 85.69 86 SER A C 1
ATOM 689 O O . SER A 1 86 ? -7.508 -16.731 -2.580 1.00 85.69 86 SER A O 1
ATOM 691 N N . LYS A 1 87 ? -6.292 -14.908 -3.062 1.00 85.81 87 LYS A N 1
ATOM 692 C CA . LYS A 1 87 ? -5.332 -15.573 -3.949 1.00 85.81 87 LYS A CA 1
ATOM 693 C C . LYS A 1 87 ? -3.916 -15.599 -3.394 1.00 85.81 87 LYS A C 1
ATOM 695 O O . LYS A 1 87 ? -3.173 -16.511 -3.756 1.00 85.81 87 LYS A O 1
ATOM 700 N N . ARG A 1 88 ? -3.515 -14.610 -2.594 1.00 90.94 88 ARG A N 1
ATOM 701 C CA . ARG A 1 88 ? -2.106 -14.424 -2.219 1.00 90.94 88 ARG A CA 1
ATOM 702 C C . ARG A 1 88 ? -1.904 -13.621 -0.939 1.00 90.94 88 ARG A C 1
ATOM 704 O O . ARG A 1 88 ? -2.789 -12.918 -0.458 1.00 90.94 88 ARG A O 1
ATOM 711 N N . GLU A 1 89 ? -0.672 -13.714 -0.459 1.00 95.19 89 GLU A N 1
ATOM 712 C CA . GLU A 1 89 ? -0.087 -12.936 0.625 1.00 95.19 89 GLU A CA 1
ATOM 713 C C . GLU A 1 89 ? 1.107 -12.151 0.062 1.00 95.19 89 GLU A C 1
ATOM 715 O O . GLU A 1 89 ? 1.901 -12.713 -0.694 1.00 95.19 89 GLU A O 1
ATOM 720 N N . ILE A 1 90 ? 1.225 -10.868 0.407 1.00 96.69 90 ILE A N 1
ATOM 721 C CA . ILE A 1 90 ? 2.328 -9.990 -0.012 1.00 96.69 90 ILE A CA 1
ATOM 722 C C . ILE A 1 90 ? 2.868 -9.270 1.221 1.00 96.69 90 ILE A C 1
ATOM 724 O O . ILE A 1 90 ? 2.104 -8.639 1.951 1.00 96.69 90 ILE A O 1
ATOM 728 N N . ILE A 1 91 ? 4.178 -9.337 1.459 1.00 97.62 91 ILE A N 1
ATOM 729 C CA . ILE A 1 91 ? 4.831 -8.535 2.500 1.00 97.62 91 ILE A CA 1
ATOM 730 C C . ILE A 1 91 ? 4.976 -7.103 1.978 1.00 97.62 91 ILE A C 1
ATOM 732 O O . ILE A 1 91 ? 5.490 -6.902 0.881 1.00 97.62 91 ILE A O 1
ATOM 736 N N . LEU A 1 92 ? 4.513 -6.127 2.758 1.00 98.06 92 LEU A N 1
ATOM 737 C CA . LEU A 1 92 ? 4.579 -4.705 2.402 1.00 98.06 92 LEU A CA 1
ATOM 738 C C . LEU A 1 92 ? 5.528 -3.915 3.300 1.00 98.06 92 LEU A C 1
ATOM 740 O O . LEU A 1 92 ? 6.024 -2.873 2.896 1.00 98.06 92 LEU A O 1
ATOM 744 N N . PHE A 1 93 ? 5.767 -4.401 4.518 1.00 97.12 93 PHE A N 1
ATOM 745 C CA . PHE A 1 93 ? 6.603 -3.724 5.500 1.00 97.12 93 PHE A CA 1
ATOM 746 C C . PHE A 1 93 ? 7.301 -4.739 6.395 1.00 97.12 93 PHE A C 1
ATOM 748 O O . PHE A 1 93 ? 6.681 -5.724 6.818 1.00 97.12 93 PHE A O 1
ATOM 755 N N . LYS A 1 94 ? 8.568 -4.467 6.710 1.00 94.56 94 LYS A N 1
ATOM 756 C CA . LYS A 1 94 ? 9.346 -5.219 7.689 1.00 94.56 94 LYS A CA 1
ATOM 757 C C . LYS A 1 94 ? 10.359 -4.305 8.377 1.00 94.56 94 LYS A C 1
ATOM 759 O O . LYS A 1 94 ? 11.439 -4.087 7.840 1.00 94.56 94 LYS A O 1
ATOM 764 N N . ASP A 1 95 ? 9.991 -3.790 9.541 1.00 92.94 95 ASP A N 1
ATOM 765 C CA . ASP A 1 95 ? 10.838 -2.956 10.404 1.00 92.94 95 ASP A CA 1
ATOM 766 C C . ASP A 1 95 ? 10.142 -2.823 11.780 1.00 92.94 95 ASP A C 1
ATOM 768 O O . ASP A 1 95 ? 9.396 -3.715 12.194 1.00 92.94 95 ASP A O 1
ATOM 772 N N . SER A 1 96 ? 10.351 -1.719 12.494 1.00 91.94 96 SER A N 1
ATOM 773 C CA . SER A 1 96 ? 9.745 -1.436 13.791 1.00 91.94 96 SER A CA 1
ATOM 774 C C . SER A 1 96 ? 8.220 -1.267 13.743 1.00 91.94 96 SER A C 1
ATOM 776 O O . SER A 1 96 ? 7.649 -0.652 12.837 1.00 91.94 96 SER A O 1
ATOM 778 N N . LEU A 1 97 ? 7.556 -1.786 14.780 1.00 90.75 97 LEU A N 1
ATOM 779 C CA . LEU A 1 97 ? 6.109 -1.731 14.984 1.00 90.75 97 LEU A CA 1
ATOM 780 C C . LEU A 1 97 ? 5.557 -0.311 14.880 1.00 90.75 97 LEU A C 1
ATOM 782 O O . LEU A 1 97 ? 4.546 -0.087 14.210 1.00 90.75 97 LEU A O 1
ATOM 786 N N . HIS A 1 98 ? 6.201 0.635 15.566 1.00 91.56 98 HIS A N 1
ATOM 787 C CA . HIS A 1 98 ? 5.734 2.012 15.592 1.00 91.56 98 HIS A CA 1
ATOM 788 C C . HIS A 1 98 ? 5.738 2.628 14.194 1.00 91.56 98 HIS A C 1
ATOM 790 O O . HIS A 1 98 ? 4.711 3.157 13.781 1.00 91.56 98 HIS A O 1
ATOM 796 N N . GLU A 1 99 ? 6.849 2.511 13.464 1.00 93.50 99 GLU A N 1
ATOM 797 C CA . GLU A 1 99 ? 6.993 3.077 12.120 1.00 93.50 99 GLU A CA 1
ATOM 798 C C . GLU A 1 99 ? 5.926 2.529 11.170 1.00 93.50 99 GLU A C 1
ATOM 800 O O . GLU A 1 99 ? 5.226 3.292 10.506 1.00 93.50 99 GLU A O 1
ATOM 805 N N . GLY A 1 100 ? 5.712 1.209 11.180 1.00 94.81 100 GLY A N 1
ATOM 806 C CA . GLY A 1 100 ? 4.672 0.589 10.366 1.00 94.81 100 GLY A CA 1
ATOM 807 C C . GLY A 1 100 ? 3.296 1.198 10.654 1.00 94.81 100 GLY A C 1
ATOM 808 O O . GLY A 1 100 ? 2.631 1.721 9.760 1.00 94.81 100 GLY A O 1
ATOM 809 N N . LEU A 1 101 ? 2.862 1.179 11.915 1.00 95.50 101 LEU A N 1
ATOM 810 C CA . LEU A 1 101 ? 1.518 1.630 12.290 1.00 95.50 101 LEU A CA 1
ATOM 811 C C . LEU A 1 101 ? 1.311 3.144 12.144 1.00 95.50 101 LEU A C 1
ATOM 813 O O . LEU A 1 101 ? 0.233 3.575 11.720 1.00 95.50 101 LEU A O 1
ATOM 817 N N . GLU A 1 102 ? 2.314 3.943 12.502 1.00 96.06 102 GLU A N 1
ATOM 818 C CA . GLU A 1 102 ? 2.261 5.404 12.447 1.00 96.06 102 GLU A CA 1
ATOM 819 C C . GLU A 1 102 ? 2.181 5.889 10.996 1.00 96.06 102 GLU A C 1
ATOM 821 O O . GLU A 1 102 ? 1.318 6.714 10.676 1.00 96.06 102 GLU A O 1
ATOM 826 N N . SER A 1 103 ? 2.981 5.307 10.099 1.00 97.50 103 SER A N 1
ATOM 827 C CA . SER A 1 103 ? 2.971 5.643 8.672 1.00 97.50 103 SER A CA 1
ATOM 828 C C . SER A 1 103 ? 1.621 5.321 8.023 1.00 97.50 103 SER A C 1
ATOM 830 O O . SER A 1 103 ? 1.038 6.184 7.361 1.00 97.50 103 SER A O 1
ATOM 832 N N . LEU A 1 104 ? 1.009 4.165 8.322 1.00 98.50 104 LEU A N 1
ATOM 833 C CA . LEU A 1 104 ? -0.359 3.873 7.860 1.00 98.50 104 LEU A CA 1
ATOM 834 C C . LEU A 1 104 ? -1.386 4.869 8.396 1.00 98.50 104 LEU A C 1
ATOM 836 O O . LEU A 1 104 ? -2.224 5.361 7.636 1.00 98.50 104 LEU A O 1
ATOM 840 N N . LYS A 1 105 ? -1.347 5.173 9.696 1.00 98.38 105 LYS A N 1
ATOM 841 C CA . LYS A 1 105 ? -2.289 6.116 10.311 1.00 98.38 105 LYS A CA 1
ATOM 842 C C . LYS A 1 105 ? -2.199 7.488 9.640 1.00 98.38 105 LYS A C 1
ATOM 844 O O . LYS A 1 105 ? -3.231 8.064 9.293 1.00 98.38 105 LYS A O 1
ATOM 849 N N . ASN A 1 106 ? -0.988 7.992 9.427 1.00 98.44 106 ASN A N 1
ATOM 850 C CA . ASN A 1 106 ? -0.760 9.309 8.839 1.00 98.44 106 ASN A CA 1
ATOM 851 C C . ASN A 1 106 ? -1.235 9.367 7.382 1.00 98.44 106 ASN A C 1
ATOM 853 O O . ASN A 1 106 ? -1.980 10.282 7.022 1.00 98.44 106 ASN A O 1
ATOM 857 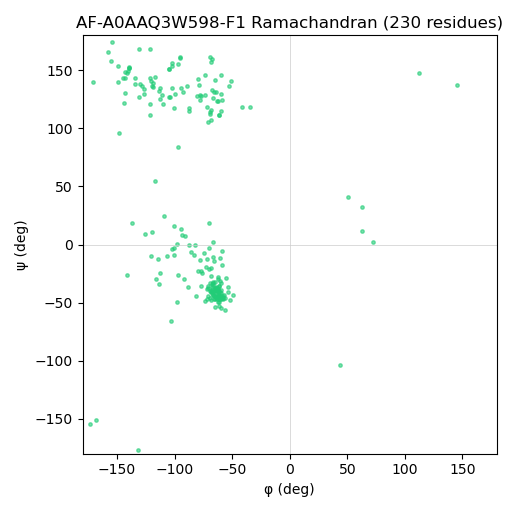N N . MET A 1 107 ? -0.936 8.346 6.578 1.00 98.56 107 MET A N 1
ATOM 858 C CA . MET A 1 107 ? -1.414 8.265 5.192 1.00 98.56 107 MET A CA 1
ATOM 859 C C . MET A 1 107 ? -2.944 8.154 5.094 1.00 98.56 107 MET A C 1
ATOM 861 O O . MET A 1 107 ? -3.576 8.761 4.219 1.00 98.56 107 MET A O 1
ATOM 865 N N . LEU A 1 108 ? -3.589 7.444 6.025 1.00 98.62 108 LEU A N 1
ATOM 866 C CA . LEU A 1 108 ? -5.052 7.406 6.115 1.00 98.62 108 LEU A CA 1
ATOM 867 C C . LEU A 1 108 ? -5.645 8.773 6.485 1.00 98.62 108 LEU A C 1
ATOM 869 O O . LEU A 1 108 ? -6.659 9.167 5.912 1.00 98.62 108 LEU A O 1
ATOM 873 N N . LEU A 1 109 ? -5.031 9.518 7.405 1.00 98.62 109 LEU A N 1
ATOM 874 C CA . LEU A 1 109 ? -5.491 10.859 7.784 1.00 98.62 109 LEU A CA 1
ATOM 875 C C . LEU A 1 109 ? -5.373 11.857 6.622 1.00 98.62 109 LEU A C 1
ATOM 877 O O . LEU A 1 109 ? -6.346 12.551 6.314 1.00 98.62 109 LEU A O 1
ATOM 881 N N . LEU A 1 110 ? -4.230 11.876 5.934 1.00 98.56 110 LEU A N 1
ATOM 882 C CA . LEU A 1 110 ? -4.007 12.723 4.756 1.00 98.56 110 LEU A CA 1
ATOM 883 C C . LEU A 1 110 ? -5.008 12.397 3.636 1.00 98.56 110 LEU A C 1
ATOM 885 O O . LEU A 1 110 ? -5.678 13.284 3.097 1.00 98.56 110 LEU A O 1
ATOM 889 N N . SER A 1 111 ? -5.194 11.110 3.330 1.00 98.19 111 SER A N 1
ATOM 890 C CA . SER A 1 111 ? -6.147 10.681 2.298 1.00 98.19 111 SER A CA 1
ATOM 891 C C . SER A 1 111 ? -7.607 10.947 2.677 1.00 98.19 111 SER A C 1
ATOM 893 O O . SER A 1 111 ? -8.421 11.308 1.818 1.00 98.19 111 SER A O 1
ATOM 895 N N . LEU A 1 112 ? -7.968 10.849 3.960 1.00 98.56 112 LEU A N 1
ATOM 896 C CA . LEU A 1 112 ? -9.280 11.266 4.452 1.00 98.56 112 LEU A CA 1
ATOM 897 C C . LEU A 1 112 ? -9.507 12.763 4.219 1.00 98.56 112 LEU A C 1
ATOM 899 O O . LEU A 1 112 ? -10.616 13.148 3.845 1.00 98.56 112 LEU A O 1
ATOM 903 N N . ASN A 1 113 ? -8.487 13.602 4.320 1.00 98.06 113 ASN A N 1
ATOM 904 C CA . ASN A 1 113 ? -8.617 15.032 4.042 1.00 98.06 113 ASN A CA 1
ATOM 905 C C . ASN A 1 113 ? -8.535 15.399 2.548 1.00 98.06 113 ASN A C 1
ATOM 907 O O . ASN A 1 113 ? -8.759 16.554 2.192 1.00 98.06 113 ASN A O 1
ATOM 911 N N . ASN A 1 114 ? -8.344 14.420 1.657 1.00 97.69 114 ASN A N 1
ATOM 912 C CA . ASN A 1 114 ? -8.091 14.613 0.223 1.00 97.69 114 ASN A CA 1
ATOM 913 C C . ASN A 1 114 ? -6.781 15.364 -0.077 1.00 97.69 114 ASN A C 1
ATOM 915 O O . ASN A 1 114 ? -6.705 16.106 -1.057 1.00 97.69 114 ASN A O 1
ATOM 919 N N . GLU A 1 115 ? -5.767 15.187 0.768 1.00 97.81 115 GLU A N 1
ATOM 920 C CA . GLU A 1 115 ? -4.482 15.890 0.668 1.00 97.81 115 GLU A CA 1
ATOM 921 C C . GLU A 1 115 ? -3.465 15.174 -0.235 1.00 97.81 115 GLU A C 1
ATOM 923 O O . GLU A 1 115 ? -2.379 15.695 -0.460 1.00 97.81 115 GLU A O 1
ATOM 928 N N . LEU A 1 116 ? -3.829 14.022 -0.812 1.00 97.81 116 LEU A N 1
ATOM 929 C CA . LEU A 1 116 ? -2.948 13.196 -1.645 1.00 97.81 116 LEU A CA 1
ATOM 930 C C . LEU A 1 116 ? -3.456 13.063 -3.099 1.00 97.81 116 LEU A C 1
ATOM 932 O O . LEU A 1 116 ? -3.689 11.946 -3.561 1.00 97.81 116 LEU A O 1
ATOM 936 N N . PRO A 1 117 ? -3.725 14.155 -3.843 1.00 97.62 117 PRO A N 1
ATOM 937 C CA . PRO A 1 117 ? -4.341 14.069 -5.166 1.00 97.62 117 PRO A CA 1
ATOM 938 C C . PRO A 1 117 ? -3.372 13.556 -6.239 1.00 97.62 117 PRO A C 1
ATOM 940 O O . PRO A 1 117 ? -2.326 14.154 -6.460 1.00 97.62 117 PRO A O 1
ATOM 943 N N . VAL A 1 118 ? -3.779 12.541 -7.005 1.00 97.25 118 VAL A N 1
ATOM 944 C CA . VAL A 1 118 ? -3.032 12.086 -8.194 1.00 97.25 118 VAL A CA 1
ATOM 945 C C . VAL A 1 118 ? -3.691 12.521 -9.501 1.00 97.25 118 VAL A C 1
ATOM 947 O O . VAL A 1 118 ? -4.916 12.679 -9.603 1.00 97.25 118 VAL A O 1
ATOM 950 N N . SER A 1 119 ? -2.863 12.701 -10.534 1.00 96.19 119 SER A N 1
ATOM 951 C CA . SER A 1 119 ? -3.331 12.976 -11.894 1.00 96.19 119 SER A CA 1
ATOM 952 C C . SER A 1 119 ? -4.063 11.761 -12.486 1.00 96.19 119 SER A C 1
ATOM 954 O O . SER A 1 119 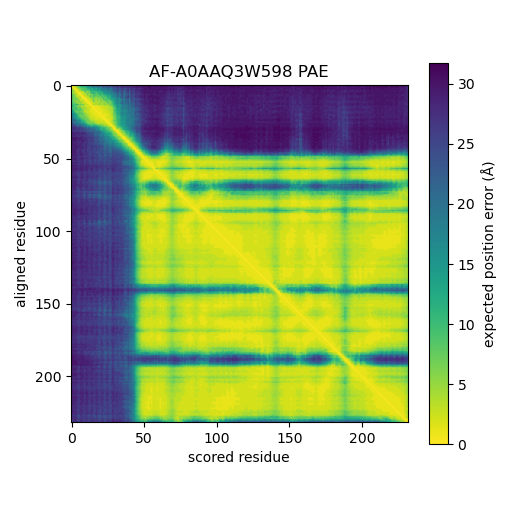? -3.886 10.629 -12.043 1.00 96.19 119 SER A O 1
ATOM 956 N N . GLU A 1 120 ? -4.889 11.966 -13.516 1.00 95.62 120 GLU A N 1
ATOM 957 C CA . GLU A 1 120 ? -5.521 10.841 -14.223 1.00 95.62 120 GLU A CA 1
ATOM 958 C C . GLU A 1 120 ? -4.493 9.922 -14.886 1.00 95.62 120 GLU A C 1
ATOM 960 O O . GLU A 1 120 ? -4.661 8.708 -14.855 1.00 95.62 120 GLU A O 1
ATOM 965 N N . LYS A 1 121 ? -3.416 10.495 -15.433 1.00 95.56 121 LYS A N 1
ATOM 966 C CA . LYS A 1 121 ? -2.320 9.725 -16.023 1.00 95.56 121 LYS A CA 1
ATOM 967 C C . LYS A 1 121 ? -1.701 8.797 -14.973 1.00 95.56 121 LYS A C 1
ATOM 969 O O . LYS A 1 121 ? -1.704 7.591 -15.180 1.00 95.56 121 LYS A O 1
ATOM 974 N N . THR A 1 122 ? -1.278 9.362 -13.843 1.00 95.62 122 THR A N 1
ATOM 975 C CA . THR A 1 122 ? -0.667 8.636 -12.719 1.00 95.62 122 THR A CA 1
ATOM 976 C C . THR A 1 122 ? -1.607 7.581 -12.149 1.00 95.62 122 THR A C 1
ATOM 978 O O . THR A 1 122 ? -1.180 6.480 -11.849 1.00 95.62 122 THR A O 1
ATOM 981 N N . PHE A 1 123 ? -2.907 7.868 -12.052 1.00 96.62 123 PHE A N 1
ATOM 982 C CA . PHE A 1 123 ? -3.890 6.883 -11.597 1.00 96.62 123 PHE A CA 1
ATOM 983 C C . PHE A 1 123 ? -3.984 5.658 -12.524 1.00 96.62 123 PHE A C 1
ATOM 985 O O . PHE A 1 123 ? -4.127 4.533 -12.048 1.00 96.62 123 PHE A O 1
ATOM 992 N N . LEU A 1 124 ? -3.931 5.875 -13.844 1.00 95.19 124 LEU A N 1
ATOM 993 C CA . LEU A 1 124 ? -4.055 4.807 -14.839 1.00 95.19 124 LEU A CA 1
ATOM 994 C C . LEU A 1 124 ? -2.777 3.975 -14.983 1.00 95.19 124 LEU A C 1
ATOM 996 O O . LEU A 1 124 ? -2.874 2.777 -15.236 1.00 95.19 124 LEU A O 1
ATOM 1000 N N . THR A 1 125 ? -1.603 4.599 -14.865 1.00 94.25 125 THR A N 1
ATOM 1001 C CA . THR A 1 125 ? -0.309 3.904 -14.979 1.00 94.25 125 THR A CA 1
ATOM 1002 C C . THR A 1 125 ? 0.180 3.352 -13.650 1.00 94.25 125 THR A C 1
ATOM 1004 O O . THR A 1 125 ? 0.758 2.274 -13.619 1.00 94.25 125 THR A O 1
ATOM 1007 N N . GLY A 1 126 ? -0.075 4.078 -12.568 1.00 96.56 126 GLY A N 1
ATOM 1008 C CA . GLY A 1 126 ? 0.319 3.746 -11.210 1.00 96.56 126 GLY A CA 1
ATOM 1009 C C . GLY A 1 126 ? 1.350 4.680 -10.623 1.00 96.56 126 GLY A C 1
ATOM 1010 O O . GLY A 1 126 ? 2.232 5.163 -11.335 1.00 96.56 126 GLY A O 1
ATOM 1011 N N . VAL A 1 127 ? 1.265 4.888 -9.309 1.00 97.75 127 VAL A N 1
ATOM 1012 C CA . VAL A 1 127 ? 2.321 5.595 -8.577 1.00 97.75 127 VAL A CA 1
ATOM 1013 C C . VAL A 1 127 ? 3.587 4.742 -8.561 1.00 97.75 127 VAL A C 1
ATOM 1015 O O . VAL A 1 127 ? 4.667 5.251 -8.843 1.00 97.75 127 VAL A O 1
ATOM 1018 N N . GLY A 1 128 ? 3.463 3.428 -8.357 1.00 97.38 128 GLY A N 1
ATOM 1019 C CA . GLY A 1 128 ? 4.594 2.508 -8.420 1.00 97.38 128 GLY A CA 1
ATOM 1020 C C . GLY A 1 128 ? 5.259 2.454 -9.798 1.00 97.38 128 GLY A C 1
ATOM 1021 O O . GLY A 1 128 ? 6.462 2.236 -9.885 1.00 97.38 128 GLY A O 1
ATOM 1022 N N . TYR A 1 129 ? 4.514 2.684 -10.882 1.00 97.00 129 TYR A N 1
ATOM 1023 C CA . TYR A 1 129 ? 5.076 2.763 -12.234 1.00 97.00 129 TYR A CA 1
ATOM 1024 C C . TYR A 1 129 ? 5.995 3.982 -12.357 1.00 97.00 129 TYR A C 1
ATOM 1026 O O . TYR A 1 129 ? 7.117 3.879 -12.850 1.00 97.00 129 TYR A O 1
ATOM 1034 N N . GLU A 1 130 ? 5.527 5.139 -11.881 1.00 95.50 130 GLU A N 1
ATOM 1035 C CA . GLU A 1 130 ? 6.319 6.372 -11.858 1.00 95.50 130 GLU A CA 1
ATOM 1036 C C . GLU A 1 130 ? 7.531 6.239 -10.925 1.00 95.50 130 GLU A C 1
ATOM 1038 O O . GLU A 1 130 ? 8.625 6.659 -11.299 1.00 95.50 130 GLU A O 1
ATOM 1043 N N . TRP A 1 131 ? 7.365 5.577 -9.777 1.00 95.25 131 TRP A N 1
ATOM 1044 C CA . TRP A 1 131 ? 8.447 5.313 -8.829 1.00 95.25 131 TRP A CA 1
ATOM 1045 C C . TRP A 1 131 ? 9.541 4.429 -9.436 1.00 95.25 131 TRP A C 1
ATOM 1047 O O . TRP A 1 131 ? 10.711 4.762 -9.309 1.00 95.25 131 TRP A O 1
ATOM 1057 N N . ASN A 1 132 ? 9.195 3.361 -10.165 1.00 95.31 132 ASN A N 1
ATOM 1058 C CA . ASN A 1 132 ? 10.197 2.517 -10.833 1.00 95.31 132 ASN A CA 1
ATOM 1059 C C . ASN A 1 132 ? 11.004 3.308 -11.876 1.00 95.31 132 ASN A C 1
ATOM 1061 O O . ASN A 1 132 ? 12.215 3.147 -11.965 1.00 95.31 132 ASN A O 1
ATOM 1065 N N . ILE A 1 133 ? 10.359 4.198 -12.640 1.00 94.38 133 ILE A N 1
ATOM 1066 C CA . ILE A 1 133 ? 11.065 5.080 -13.585 1.00 94.38 133 ILE A CA 1
ATOM 1067 C C . ILE A 1 133 ? 11.989 6.045 -12.847 1.00 94.38 133 ILE A C 1
ATOM 1069 O O . ILE A 1 133 ? 13.118 6.254 -13.287 1.00 94.38 133 ILE A O 1
ATOM 1073 N N . TYR A 1 134 ? 11.515 6.652 -11.760 1.00 92.12 134 TYR A N 1
ATOM 1074 C CA . TYR A 1 134 ? 12.328 7.561 -10.963 1.00 92.12 134 TYR A CA 1
ATOM 1075 C C . TYR A 1 134 ? 13.545 6.840 -10.377 1.00 92.12 134 TYR A C 1
ATOM 1077 O O . TYR A 1 134 ? 14.675 7.266 -10.609 1.00 92.12 134 TYR A O 1
ATOM 1085 N N . TYR A 1 135 ? 13.312 5.719 -9.692 1.00 90.19 135 TYR A N 1
ATOM 1086 C CA . TYR A 1 135 ? 14.341 4.969 -8.983 1.00 90.19 135 TYR A CA 1
ATOM 1087 C C . TYR A 1 135 ? 15.432 4.454 -9.930 1.00 90.19 135 TYR A C 1
ATOM 1089 O O . TYR A 1 135 ? 16.619 4.653 -9.678 1.00 90.19 135 TYR A O 1
ATOM 1097 N N . HIS A 1 136 ? 15.034 3.900 -11.078 1.00 91.88 136 HIS A N 1
ATOM 1098 C CA . HIS A 1 136 ? 15.970 3.385 -12.076 1.00 91.88 136 HIS A CA 1
ATOM 1099 C C . HIS A 1 136 ? 16.900 4.462 -12.657 1.00 91.88 136 HIS A C 1
ATOM 1101 O O . HIS A 1 136 ? 18.025 4.176 -13.057 1.00 91.88 136 HIS A O 1
ATOM 1107 N N . ASN A 1 137 ? 16.451 5.720 -12.692 1.00 88.81 137 ASN A N 1
ATOM 1108 C CA . ASN A 1 137 ? 17.218 6.844 -13.234 1.00 88.81 137 ASN A CA 1
ATOM 1109 C C . ASN A 1 137 ? 17.696 7.807 -12.129 1.00 88.81 137 ASN A C 1
ATOM 1111 O O . ASN A 1 137 ? 17.941 8.983 -12.404 1.00 88.81 137 ASN A O 1
ATOM 1115 N N . LEU A 1 138 ? 17.836 7.337 -10.882 1.00 84.19 138 LEU A N 1
ATOM 1116 C CA . LEU A 1 138 ? 18.256 8.163 -9.738 1.00 84.19 138 LEU A CA 1
ATOM 1117 C C . LEU A 1 138 ? 19.564 8.925 -9.981 1.00 84.19 138 LEU A C 1
ATOM 1119 O O . LEU A 1 138 ? 19.693 10.069 -9.558 1.00 84.19 138 LEU A O 1
ATOM 1123 N N . ASP A 1 139 ? 20.515 8.323 -10.697 1.00 77.44 139 ASP A N 1
ATOM 1124 C CA . ASP A 1 139 ? 21.789 8.970 -11.032 1.00 77.44 139 ASP A CA 1
ATOM 1125 C C . ASP A 1 139 ? 21.630 10.137 -12.030 1.00 77.44 139 ASP A C 1
ATOM 1127 O O . ASP A 1 139 ? 22.505 11.004 -12.128 1.00 77.44 139 ASP A O 1
ATOM 1131 N N . GLU A 1 140 ? 20.519 10.180 -12.769 1.00 74.44 140 GLU A N 1
ATOM 1132 C CA . GLU A 1 140 ? 20.192 11.231 -13.738 1.00 74.44 140 GLU A CA 1
ATOM 1133 C C . GLU A 1 140 ? 19.266 12.307 -13.149 1.00 74.44 140 GLU A C 1
ATOM 1135 O O . GLU A 1 140 ? 19.296 13.463 -13.592 1.00 74.44 140 GLU A O 1
ATOM 1140 N N . PHE A 1 141 ? 18.465 11.958 -12.138 1.00 68.25 141 PHE A N 1
ATOM 1141 C CA . PHE A 1 141 ? 17.555 12.880 -11.470 1.00 68.25 141 PHE A CA 1
ATOM 1142 C C . PHE A 1 141 ? 18.239 13.617 -10.312 1.00 68.25 141 PHE A C 1
ATOM 1144 O O . PHE A 1 141 ? 18.613 13.042 -9.298 1.00 68.25 141 PHE A O 1
ATOM 1151 N N . SER A 1 142 ? 18.333 14.945 -10.416 1.00 61.59 142 SER A N 1
ATOM 1152 C CA . SER A 1 142 ? 18.690 15.813 -9.281 1.00 61.59 142 SER A CA 1
ATOM 1153 C C . SER A 1 142 ? 17.469 16.307 -8.493 1.00 61.59 142 SER A C 1
ATOM 1155 O O . SER A 1 142 ? 17.597 17.231 -7.690 1.00 61.59 142 SER A O 1
ATOM 1157 N N . GLU A 1 143 ? 16.280 15.793 -8.809 1.00 71.19 143 GLU A N 1
ATOM 1158 C CA . GLU A 1 143 ? 14.993 16.262 -8.290 1.00 71.19 143 GLU A CA 1
ATOM 1159 C C . GLU A 1 143 ? 14.455 15.333 -7.193 1.00 71.19 143 GLU A C 1
ATOM 1161 O O . GLU A 1 143 ? 14.816 14.156 -7.114 1.00 71.19 143 GLU A O 1
ATOM 1166 N N . GLU A 1 144 ? 13.601 15.898 -6.338 1.00 81.50 144 GLU A N 1
ATOM 1167 C CA . GLU A 1 144 ? 12.869 15.168 -5.299 1.00 81.50 144 GLU A CA 1
ATOM 1168 C C . GLU A 1 144 ? 11.986 14.078 -5.928 1.00 81.50 144 GLU A C 1
ATOM 1170 O O . GLU A 1 144 ? 11.456 14.263 -7.027 1.00 81.50 144 GLU A O 1
ATOM 1175 N N . ASP A 1 145 ? 11.832 12.947 -5.234 1.00 87.44 145 ASP A N 1
ATOM 1176 C CA . ASP A 1 145 ? 11.005 11.829 -5.689 1.00 87.44 145 ASP A CA 1
ATOM 1177 C C . ASP A 1 145 ? 9.548 12.299 -5.866 1.00 87.44 145 ASP A C 1
ATOM 1179 O O . ASP A 1 145 ? 8.879 12.642 -4.883 1.00 87.44 145 ASP A O 1
ATOM 1183 N N . PRO A 1 146 ? 9.007 12.299 -7.101 1.00 87.75 146 PRO A N 1
ATOM 1184 C CA . PRO A 1 146 ? 7.661 12.802 -7.367 1.00 87.75 146 PRO A CA 1
ATOM 1185 C C . PRO A 1 146 ? 6.561 11.944 -6.722 1.00 87.75 146 PRO A C 1
ATOM 1187 O O . PRO A 1 146 ? 5.393 12.346 -6.708 1.00 87.75 146 PRO A O 1
ATOM 1190 N N . THR A 1 147 ? 6.914 10.765 -6.210 1.00 92.94 147 THR A N 1
ATOM 1191 C CA . THR A 1 147 ? 5.997 9.789 -5.623 1.00 92.94 147 THR A CA 1
ATOM 1192 C C . THR A 1 147 ? 6.074 9.702 -4.099 1.00 92.94 147 THR A C 1
ATOM 1194 O O . THR A 1 147 ? 5.177 9.105 -3.496 1.00 92.94 147 THR A O 1
ATOM 1197 N N . GLU A 1 148 ? 7.072 10.338 -3.468 1.00 92.38 148 GLU A N 1
ATOM 1198 C CA . GLU A 1 148 ? 7.333 10.252 -2.020 1.00 92.38 148 GLU A CA 1
ATOM 1199 C C . GLU A 1 148 ? 6.093 10.607 -1.194 1.00 92.38 148 GLU A C 1
ATOM 1201 O O . GLU A 1 148 ? 5.747 9.902 -0.248 1.00 92.38 148 GLU A O 1
ATOM 1206 N N . LEU A 1 149 ? 5.354 11.637 -1.620 1.00 95.56 149 LEU A N 1
ATOM 1207 C CA . LEU A 1 149 ? 4.129 12.098 -0.962 1.00 95.56 149 LEU A CA 1
ATOM 1208 C C . LEU A 1 149 ? 3.065 10.997 -0.793 1.00 95.56 149 LEU A C 1
ATOM 1210 O O . LEU A 1 149 ? 2.250 11.074 0.123 1.00 95.56 149 LEU A O 1
ATOM 1214 N N . TYR A 1 150 ? 3.028 10.006 -1.685 1.00 97.75 150 TYR A N 1
ATOM 1215 C CA . TYR A 1 150 ? 2.018 8.941 -1.685 1.00 97.75 150 TYR A CA 1
ATOM 1216 C C . TYR A 1 150 ? 2.530 7.634 -1.074 1.00 97.75 150 TYR A C 1
ATOM 1218 O O . TYR A 1 150 ? 1.744 6.692 -0.924 1.00 97.75 150 TYR A O 1
ATOM 1226 N N . SER A 1 151 ? 3.833 7.551 -0.793 1.00 96.94 151 SER A N 1
ATOM 1227 C CA . SER A 1 151 ? 4.493 6.337 -0.325 1.00 96.94 151 SER A CA 1
ATOM 1228 C C . SER A 1 151 ? 3.946 5.925 1.033 1.00 96.94 151 SER A C 1
ATOM 1230 O O . SER A 1 151 ? 3.815 6.744 1.941 1.00 96.94 151 SER A O 1
ATOM 1232 N N . LEU A 1 152 ? 3.593 4.648 1.160 1.00 98.19 152 LEU A N 1
ATOM 1233 C CA . LEU A 1 152 ? 3.223 4.066 2.440 1.00 98.19 152 LEU A CA 1
ATOM 1234 C C . LEU A 1 152 ? 4.373 3.216 2.975 1.00 98.19 152 LEU A C 1
ATOM 1236 O O . LEU A 1 152 ? 4.954 3.554 4.000 1.00 98.19 152 LEU A O 1
ATOM 1240 N N . TRP A 1 153 ? 4.698 2.126 2.282 1.00 97.81 153 TRP A N 1
ATOM 1241 C CA . TRP A 1 153 ? 5.763 1.209 2.685 1.00 97.81 153 TRP A CA 1
ATOM 1242 C C . TRP A 1 153 ? 6.422 0.564 1.476 1.00 97.81 153 TRP A C 1
ATOM 1244 O O . TRP A 1 153 ? 5.769 0.343 0.453 1.00 97.81 153 TRP A O 1
ATOM 1254 N N . SER A 1 154 ? 7.680 0.174 1.644 1.00 94.44 154 SER A N 1
ATOM 1255 C CA . SER A 1 154 ? 8.407 -0.685 0.719 1.00 94.44 154 SER A CA 1
ATOM 1256 C C . SER A 1 15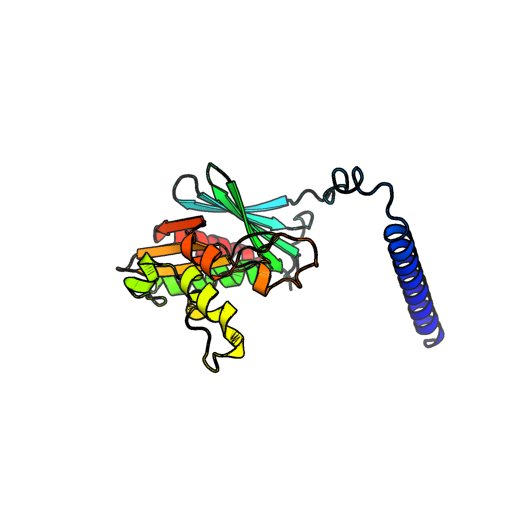4 ? 9.263 -1.697 1.478 1.00 94.44 154 SER A C 1
ATOM 1258 O O . SER A 1 154 ? 9.704 -1.474 2.606 1.00 94.44 154 SER A O 1
ATOM 1260 N N . VAL A 1 155 ? 9.491 -2.840 0.840 1.00 93.56 155 VAL A N 1
ATOM 1261 C CA . VAL A 1 155 ? 10.472 -3.855 1.244 1.00 93.56 155 VAL A CA 1
ATOM 1262 C C . VAL A 1 155 ? 11.311 -4.233 0.031 1.00 93.56 155 VAL A C 1
ATOM 1264 O O . VAL A 1 155 ? 10.948 -3.892 -1.092 1.00 93.56 155 VAL A O 1
ATOM 1267 N N . SER A 1 156 ? 12.416 -4.957 0.231 1.00 90.38 156 SER A N 1
ATOM 1268 C CA . SER A 1 156 ? 13.187 -5.492 -0.899 1.00 90.38 156 SER A CA 1
ATOM 1269 C C . SER A 1 156 ? 12.277 -6.282 -1.863 1.00 90.38 156 SER A C 1
ATOM 1271 O O . SER A 1 156 ? 11.480 -7.102 -1.384 1.00 90.38 156 SER A O 1
ATOM 1273 N N . PRO A 1 157 ? 12.412 -6.098 -3.193 1.00 88.75 157 PRO A N 1
ATOM 1274 C CA . PRO A 1 157 ? 11.665 -6.862 -4.198 1.00 88.75 157 PRO A CA 1
ATOM 1275 C C . PRO A 1 157 ? 11.879 -8.382 -4.128 1.00 88.75 157 PRO A C 1
ATOM 1277 O O . PRO A 1 157 ? 11.059 -9.137 -4.642 1.00 88.75 157 PRO A O 1
ATOM 1280 N N . GLU A 1 158 ? 12.936 -8.860 -3.462 1.00 89.12 158 GLU A N 1
ATOM 1281 C CA . GLU A 1 158 ? 13.132 -10.296 -3.193 1.00 89.12 158 GLU A CA 1
ATOM 1282 C C . GLU A 1 158 ? 12.130 -10.862 -2.172 1.00 89.12 158 GLU A C 1
ATOM 1284 O O . GLU A 1 158 ? 11.928 -12.075 -2.095 1.00 89.12 158 GLU A O 1
ATOM 1289 N N . ILE A 1 159 ? 11.534 -9.995 -1.349 1.00 90.94 159 ILE A N 1
ATOM 1290 C CA . ILE A 1 159 ? 10.707 -10.368 -0.194 1.00 90.94 159 ILE A CA 1
ATOM 1291 C C . ILE A 1 159 ? 9.243 -9.967 -0.405 1.00 90.94 159 ILE A C 1
ATOM 1293 O O . ILE A 1 159 ? 8.341 -10.664 0.067 1.00 90.94 159 ILE A O 1
ATOM 1297 N N . GLY A 1 160 ? 8.987 -8.851 -1.087 1.00 94.06 160 GLY A N 1
ATOM 1298 C CA . GLY A 1 160 ? 7.635 -8.339 -1.265 1.00 94.06 160 GLY A CA 1
ATOM 1299 C C . GLY A 1 160 ? 7.540 -7.146 -2.208 1.00 94.06 160 GLY A C 1
ATOM 1300 O O . GLY A 1 160 ? 8.373 -6.965 -3.092 1.00 94.06 160 GLY A O 1
ATOM 1301 N N . SER A 1 161 ? 6.503 -6.338 -2.010 1.00 96.81 161 SER A N 1
ATOM 1302 C CA . SER A 1 161 ? 6.146 -5.227 -2.900 1.00 96.81 161 SER A CA 1
ATOM 1303 C C . SER A 1 161 ? 6.141 -3.898 -2.148 1.00 96.81 161 SER A C 1
ATOM 1305 O O . SER A 1 161 ? 6.170 -3.862 -0.916 1.00 96.81 161 SER A O 1
ATOM 1307 N N . ALA A 1 162 ? 6.062 -2.800 -2.896 1.00 97.62 162 ALA A N 1
ATOM 1308 C CA . ALA A 1 162 ? 5.822 -1.476 -2.338 1.00 97.62 162 ALA A CA 1
ATOM 1309 C C . ALA A 1 162 ? 4.331 -1.119 -2.399 1.00 97.62 162 ALA A C 1
ATOM 1311 O O . ALA A 1 162 ? 3.553 -1.731 -3.140 1.00 97.62 162 ALA A O 1
ATOM 1312 N N . SER A 1 163 ? 3.922 -0.151 -1.581 1.00 98.56 163 SER A N 1
ATOM 1313 C CA . SER A 1 163 ? 2.530 0.267 -1.438 1.00 98.56 163 SER A CA 1
ATOM 1314 C C . SER A 1 163 ? 2.375 1.777 -1.299 1.00 98.56 163 SER A C 1
ATOM 1316 O O . SER A 1 163 ? 3.240 2.454 -0.743 1.00 98.56 163 SER A O 1
ATOM 1318 N N . TRP A 1 164 ? 1.240 2.286 -1.780 1.00 98.62 164 TRP A N 1
ATOM 1319 C CA . TRP A 1 164 ? 0.908 3.711 -1.808 1.00 98.62 164 TRP A CA 1
ATOM 1320 C C . TRP A 1 164 ? -0.561 3.949 -1.448 1.00 98.62 164 TRP A C 1
ATOM 1322 O O . TRP A 1 164 ? -1.428 3.104 -1.699 1.00 98.62 164 TRP A O 1
ATOM 1332 N N . ILE A 1 165 ? -0.855 5.133 -0.903 1.00 98.69 165 ILE A N 1
ATOM 1333 C CA . ILE A 1 165 ? -2.222 5.621 -0.669 1.00 98.69 165 ILE A CA 1
ATOM 1334 C C . ILE A 1 165 ? -2.379 6.996 -1.313 1.00 98.69 165 ILE A C 1
ATOM 1336 O O . ILE A 1 165 ? -1.552 7.881 -1.122 1.00 98.69 165 ILE A O 1
ATOM 1340 N N . TYR A 1 166 ? -3.474 7.199 -2.045 1.00 98.69 166 TYR A N 1
ATOM 1341 C CA . TYR A 1 166 ? -3.744 8.473 -2.713 1.00 98.69 166 TYR A CA 1
ATOM 1342 C C . TYR A 1 166 ? -5.231 8.727 -2.964 1.00 98.69 166 TYR A C 1
ATOM 1344 O O . TYR A 1 166 ? -6.100 7.881 -2.735 1.00 98.69 166 TYR A O 1
ATOM 1352 N N . ASN A 1 167 ? -5.534 9.928 -3.454 1.00 98.62 167 ASN A N 1
ATOM 1353 C CA . ASN A 1 167 ? -6.867 10.406 -3.766 1.00 98.62 167 ASN A CA 1
ATOM 1354 C C . ASN A 1 167 ? -7.084 10.618 -5.264 1.00 98.62 167 ASN A C 1
ATOM 1356 O O . ASN A 1 167 ? -6.317 11.299 -5.945 1.00 98.62 167 ASN A O 1
ATOM 1360 N N . ARG A 1 168 ? -8.234 10.153 -5.758 1.00 97.56 168 ARG A N 1
ATOM 1361 C CA . ARG A 1 168 ? -8.731 10.467 -7.103 1.00 97.56 168 ARG A CA 1
ATOM 1362 C C . ARG A 1 168 ? -10.246 10.621 -7.052 1.00 97.56 168 ARG A C 1
ATOM 1364 O O . ARG A 1 168 ? -10.936 9.772 -6.504 1.00 97.56 168 ARG A O 1
ATOM 1371 N N . ASN A 1 169 ? -10.776 11.715 -7.608 1.00 95.00 169 ASN A N 1
ATOM 1372 C CA . ASN A 1 169 ? -12.222 12.004 -7.619 1.00 95.00 169 ASN A CA 1
ATOM 1373 C C . ASN A 1 169 ? -12.885 11.895 -6.225 1.00 95.00 169 ASN A C 1
ATOM 1375 O O . ASN A 1 169 ? -13.975 11.343 -6.094 1.00 95.00 169 ASN A O 1
ATOM 1379 N N . SER A 1 170 ? -12.209 12.390 -5.181 1.00 91.88 170 SER A N 1
ATOM 1380 C CA . SER A 1 170 ? -12.653 12.316 -3.774 1.00 91.88 170 SER A CA 1
ATOM 1381 C C . SER A 1 170 ? -12.795 10.900 -3.190 1.00 91.88 170 SER A C 1
ATOM 1383 O O . SER A 1 170 ? -13.344 10.729 -2.099 1.00 91.88 170 SER A O 1
ATOM 1385 N N . GLN A 1 171 ? -12.295 9.884 -3.892 1.00 97.88 171 GLN A N 1
ATOM 1386 C CA . GLN A 1 171 ? -12.135 8.524 -3.388 1.00 97.88 171 GLN A CA 1
ATOM 1387 C C . GLN A 1 171 ? -10.698 8.315 -2.902 1.00 97.88 171 GLN A C 1
ATOM 1389 O O . GLN A 1 171 ? -9.783 9.021 -3.331 1.00 97.88 171 GLN A O 1
ATOM 1394 N N . ILE A 1 172 ? -10.524 7.367 -1.986 1.00 98.56 172 ILE A N 1
ATOM 1395 C CA . ILE A 1 172 ? -9.225 6.939 -1.464 1.00 98.56 172 ILE A CA 1
ATOM 1396 C C . ILE A 1 172 ? -8.878 5.630 -2.158 1.00 98.56 172 ILE A C 1
ATOM 1398 O O . ILE A 1 172 ? -9.742 4.759 -2.261 1.00 98.56 172 ILE A O 1
ATOM 1402 N N . PHE A 1 173 ? -7.646 5.494 -2.623 1.00 98.56 173 PHE A N 1
ATOM 1403 C CA . PHE A 1 173 ? -7.143 4.287 -3.261 1.00 98.56 173 PHE A CA 1
ATOM 1404 C C . PHE A 1 173 ? -5.935 3.756 -2.507 1.00 98.56 173 PHE A C 1
ATOM 1406 O O . PHE A 1 173 ? -5.128 4.532 -1.999 1.00 98.56 173 PHE A O 1
ATOM 1413 N N . PHE A 1 174 ? -5.853 2.432 -2.452 1.00 98.50 174 PHE A N 1
ATOM 1414 C CA . PHE A 1 174 ? -4.693 1.690 -1.990 1.00 98.50 174 PHE A CA 1
ATOM 1415 C C . PHE A 1 174 ? -4.083 0.982 -3.194 1.00 98.50 174 PHE A C 1
ATOM 1417 O O . PHE A 1 174 ? -4.796 0.294 -3.934 1.00 98.50 174 PHE A O 1
ATOM 1424 N N . GLU A 1 175 ? -2.785 1.165 -3.384 1.00 98.44 175 GLU A N 1
ATOM 1425 C CA . GLU A 1 175 ? -2.007 0.564 -4.458 1.00 98.44 175 GLU A CA 1
ATOM 1426 C C . GLU A 1 175 ? -0.906 -0.319 -3.872 1.00 98.44 175 GLU A C 1
ATOM 1428 O O . GLU A 1 175 ? -0.264 0.052 -2.893 1.00 98.44 175 GLU A O 1
ATOM 1433 N N . ILE A 1 176 ? -0.689 -1.477 -4.490 1.00 98.25 176 ILE A N 1
ATOM 1434 C CA . ILE A 1 176 ? 0.458 -2.356 -4.277 1.00 98.25 176 ILE A CA 1
ATOM 1435 C C . ILE A 1 176 ? 1.057 -2.618 -5.646 1.00 98.25 176 ILE A C 1
ATOM 1437 O O . ILE A 1 176 ? 0.332 -3.038 -6.556 1.00 98.25 176 ILE A O 1
ATOM 1441 N N . SER A 1 177 ? 2.363 -2.417 -5.774 1.00 97.56 177 SER A N 1
ATOM 1442 C CA . SER A 1 177 ? 3.046 -2.569 -7.054 1.00 97.56 177 SER A CA 1
ATOM 1443 C C . SER A 1 177 ? 4.418 -3.218 -6.909 1.00 97.56 177 SER A C 1
ATOM 1445 O O . SER A 1 177 ? 5.108 -2.982 -5.909 1.00 97.56 177 SER A O 1
ATOM 1447 N N . PRO A 1 178 ? 4.837 -3.999 -7.921 1.00 95.81 178 PRO A N 1
ATOM 1448 C CA . PRO A 1 178 ? 6.166 -4.580 -7.947 1.00 95.81 178 PRO A CA 1
ATOM 1449 C C . PRO A 1 178 ? 7.234 -3.498 -8.127 1.00 95.81 178 PRO A C 1
ATOM 1451 O O . PRO A 1 178 ? 6.982 -2.411 -8.660 1.00 95.81 178 PRO A O 1
ATOM 1454 N N . GLN A 1 179 ? 8.445 -3.835 -7.701 1.00 94.31 179 GLN A N 1
ATOM 1455 C CA . GLN A 1 179 ? 9.640 -3.006 -7.829 1.00 94.31 179 GLN A CA 1
ATOM 1456 C C . GLN A 1 179 ? 10.645 -3.744 -8.716 1.00 94.31 179 GLN A C 1
ATOM 1458 O O . GLN A 1 179 ? 10.731 -4.976 -8.658 1.00 94.31 179 GLN A O 1
ATOM 1463 N N . TYR A 1 180 ? 11.393 -3.015 -9.535 1.00 93.50 180 TYR A N 1
ATOM 1464 C CA . TYR A 1 180 ? 12.404 -3.604 -10.398 1.00 93.50 180 TYR A CA 1
ATOM 1465 C C . TYR A 1 180 ? 13.571 -4.135 -9.561 1.00 93.50 180 TYR A C 1
ATOM 1467 O O . TYR A 1 180 ? 14.289 -3.383 -8.911 1.00 93.50 180 TYR A O 1
ATOM 1475 N N . LEU A 1 181 ? 13.744 -5.458 -9.564 1.00 88.94 181 LEU A N 1
ATOM 1476 C CA . LEU A 1 181 ? 14.674 -6.166 -8.683 1.00 88.94 181 LEU A CA 1
ATOM 1477 C C . LEU A 1 181 ? 16.126 -5.684 -8.817 1.00 88.94 181 LEU A C 1
ATOM 1479 O O . LEU A 1 181 ? 16.811 -5.502 -7.813 1.00 88.94 181 LEU A O 1
ATOM 1483 N N . TRP A 1 182 ? 16.587 -5.479 -10.051 1.00 86.62 182 TRP A N 1
ATOM 1484 C CA . TRP A 1 182 ? 18.005 -5.269 -10.349 1.00 86.62 182 TRP A CA 1
ATOM 1485 C C . TRP A 1 182 ? 18.537 -3.886 -9.960 1.00 86.62 182 TRP A C 1
ATOM 1487 O O . TRP A 1 182 ? 19.748 -3.699 -9.978 1.00 86.62 182 TRP A O 1
ATOM 1497 N N . ASP A 1 183 ? 17.672 -2.960 -9.536 1.00 85.31 183 ASP A N 1
ATOM 1498 C CA . ASP A 1 183 ? 18.109 -1.701 -8.915 1.00 85.31 183 ASP A CA 1
ATOM 1499 C C . ASP A 1 183 ? 18.538 -1.893 -7.443 1.00 85.31 183 ASP A C 1
ATOM 1501 O O . ASP A 1 183 ? 19.162 -1.009 -6.858 1.00 85.31 183 ASP A O 1
ATOM 1505 N N . PHE A 1 184 ? 18.224 -3.043 -6.829 1.00 80.12 184 PHE A N 1
ATOM 1506 C CA . PHE A 1 184 ? 18.438 -3.302 -5.396 1.00 80.12 184 PHE A CA 1
ATOM 1507 C C . PHE A 1 184 ? 19.469 -4.389 -5.100 1.00 80.12 184 PHE A C 1
ATOM 1509 O O . PHE A 1 184 ? 19.881 -4.538 -3.947 1.00 80.12 184 PHE A O 1
ATOM 1516 N N . ILE A 1 185 ? 19.874 -5.163 -6.108 1.00 79.00 185 ILE A N 1
ATOM 1517 C CA . ILE A 1 185 ? 20.802 -6.279 -5.934 1.00 79.00 185 ILE A CA 1
ATOM 1518 C C . ILE A 1 185 ? 21.949 -6.214 -6.937 1.00 79.00 185 ILE A C 1
ATOM 1520 O O . ILE A 1 185 ? 21.758 -5.965 -8.126 1.00 79.00 185 ILE A O 1
ATOM 1524 N N . ASP A 1 186 ? 23.157 -6.510 -6.455 1.00 68.81 186 ASP A N 1
ATOM 1525 C CA . ASP A 1 186 ? 24.300 -6.734 -7.330 1.00 68.81 186 ASP A CA 1
ATOM 1526 C C . ASP A 1 186 ? 24.068 -8.028 -8.104 1.00 68.81 186 ASP A C 1
ATOM 1528 O O . ASP A 1 186 ? 24.017 -9.123 -7.534 1.00 68.81 186 ASP A O 1
ATOM 1532 N N . SER A 1 187 ? 23.939 -7.917 -9.421 1.00 61.75 187 SER A N 1
ATOM 1533 C CA . SER A 1 187 ? 23.677 -9.089 -10.236 1.00 61.75 187 SER A CA 1
ATOM 1534 C C . SER A 1 187 ? 24.832 -10.094 -10.161 1.00 61.75 187 SER A C 1
ATOM 1536 O O . SER A 1 187 ? 25.978 -9.774 -10.500 1.00 61.75 187 SER A O 1
ATOM 1538 N N . ASN A 1 188 ? 24.543 -11.334 -9.768 1.00 61.03 188 ASN A N 1
ATOM 1539 C CA . ASN A 1 188 ? 25.511 -12.417 -9.891 1.00 61.03 188 ASN A CA 1
ATOM 1540 C C . ASN A 1 188 ? 25.640 -12.837 -11.364 1.00 61.03 188 ASN A C 1
ATOM 1542 O O . ASN A 1 188 ? 24.665 -12.879 -12.106 1.00 61.03 188 ASN A O 1
ATOM 1546 N N . VAL A 1 189 ? 26.849 -13.232 -11.780 1.00 53.50 189 VAL A N 1
ATOM 1547 C CA . VAL A 1 189 ? 27.244 -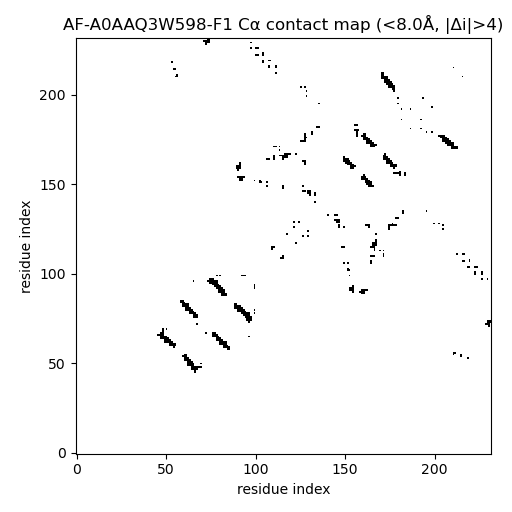13.518 -13.182 1.00 53.50 189 VAL A CA 1
ATOM 1548 C C . VAL A 1 189 ? 26.415 -14.626 -13.879 1.00 53.50 189 VAL A C 1
ATOM 1550 O O . VAL A 1 189 ? 26.592 -14.862 -15.069 1.00 53.50 189 VAL A O 1
ATOM 1553 N N . ASN A 1 190 ? 25.506 -15.309 -13.175 1.00 56.19 190 ASN A N 1
ATOM 1554 C CA . ASN A 1 190 ? 24.757 -16.466 -13.680 1.00 56.19 190 ASN A CA 1
ATOM 1555 C C . ASN A 1 190 ? 23.225 -16.351 -13.562 1.00 56.19 190 ASN A C 1
ATOM 1557 O O . ASN A 1 190 ? 22.546 -17.356 -13.769 1.00 56.19 190 ASN A O 1
ATOM 1561 N N . GLU A 1 191 ? 22.677 -15.190 -13.207 1.00 65.50 191 GLU A N 1
ATOM 1562 C CA . GLU A 1 191 ? 21.223 -14.999 -13.155 1.00 65.50 191 GLU A CA 1
ATOM 1563 C C . GLU A 1 191 ? 20.715 -14.400 -14.473 1.00 65.50 191 GLU A C 1
ATOM 1565 O O . GLU A 1 191 ? 21.328 -13.486 -15.026 1.00 65.50 191 GLU A O 1
ATOM 1570 N N . GLU A 1 192 ? 19.620 -14.951 -15.009 1.00 70.38 192 GLU A N 1
ATOM 1571 C CA . GLU A 1 192 ? 18.932 -14.364 -16.163 1.00 70.38 192 GLU A CA 1
ATOM 1572 C C . GLU A 1 192 ? 18.296 -13.040 -15.723 1.00 70.38 192 GLU A C 1
ATOM 1574 O O . GLU A 1 192 ? 17.323 -13.023 -14.970 1.00 70.38 192 GLU A O 1
ATOM 1579 N N . GLN A 1 193 ? 18.881 -11.930 -16.170 1.00 81.12 193 GLN A N 1
ATOM 1580 C CA . GLN A 1 193 ? 18.402 -10.585 -15.871 1.00 81.12 193 GLN A CA 1
ATOM 1581 C C . GLN A 1 193 ? 17.351 -10.167 -16.897 1.00 81.12 193 GLN A C 1
ATOM 1583 O O . GLN A 1 193 ? 17.665 -10.005 -18.075 1.00 81.12 193 GLN A O 1
ATOM 1588 N N . THR A 1 194 ? 16.112 -9.973 -16.447 1.00 87.81 194 THR A N 1
ATOM 1589 C CA . THR A 1 194 ? 15.104 -9.205 -17.193 1.00 87.81 194 THR A CA 1
ATOM 1590 C C . THR A 1 194 ? 15.545 -7.749 -17.263 1.00 87.81 194 THR A C 1
ATOM 1592 O O . THR A 1 194 ? 15.906 -7.193 -16.226 1.00 87.81 194 THR A O 1
ATOM 1595 N N . SER A 1 195 ? 15.523 -7.134 -18.448 1.00 91.94 195 SER A N 1
ATOM 1596 C CA . SER A 1 195 ? 15.881 -5.714 -18.566 1.00 91.94 195 SER A CA 1
ATOM 1597 C C . SER A 1 195 ? 14.820 -4.814 -17.921 1.00 91.94 195 SER A C 1
ATOM 1599 O O . SER A 1 195 ? 13.672 -5.225 -17.726 1.00 91.94 195 SER A O 1
ATOM 1601 N N . PHE A 1 196 ? 15.178 -3.565 -17.615 1.00 93.25 196 PHE A N 1
ATOM 1602 C CA . PHE A 1 196 ? 14.219 -2.601 -17.077 1.00 93.25 196 PHE A CA 1
ATOM 1603 C C . PHE A 1 196 ? 13.069 -2.360 -18.061 1.00 93.25 196 PHE A C 1
ATOM 1605 O O . PHE A 1 196 ? 11.905 -2.345 -17.672 1.00 93.25 196 PHE A O 1
ATOM 1612 N N . GLU A 1 197 ? 13.364 -2.256 -19.356 1.00 95.06 197 GLU A N 1
ATOM 1613 C CA . GLU A 1 197 ? 12.351 -2.092 -20.400 1.00 95.06 197 GLU A CA 1
ATOM 1614 C C . GLU A 1 197 ? 11.400 -3.290 -20.462 1.00 95.06 197 GLU A C 1
ATOM 1616 O O . GLU A 1 197 ? 10.187 -3.096 -20.504 1.00 95.06 197 GLU A O 1
ATOM 1621 N N . GLU A 1 198 ? 11.923 -4.518 -20.405 1.00 94.81 198 GLU A N 1
ATOM 1622 C CA . GLU A 1 198 ? 11.103 -5.738 -20.383 1.00 94.81 198 GLU A CA 1
ATOM 1623 C C . GLU A 1 198 ? 10.204 -5.798 -19.133 1.00 94.81 198 GLU A C 1
ATOM 1625 O O . GLU A 1 198 ? 9.030 -6.185 -19.209 1.00 94.81 198 GLU A O 1
ATOM 1630 N N . PHE A 1 199 ? 10.724 -5.373 -17.978 1.00 95.00 199 PHE A N 1
ATOM 1631 C CA . PHE A 1 199 ? 9.941 -5.238 -16.751 1.00 95.00 199 PHE A CA 1
ATOM 1632 C C . PHE A 1 199 ? 8.817 -4.205 -16.917 1.00 95.00 199 PHE A C 1
ATOM 1634 O O . PHE A 1 199 ? 7.655 -4.518 -16.654 1.00 95.00 199 PHE A O 1
ATOM 1641 N N . MET A 1 200 ? 9.124 -3.006 -17.418 1.00 96.31 200 MET A N 1
ATOM 1642 C CA . MET A 1 200 ? 8.134 -1.938 -17.596 1.00 96.31 200 MET A CA 1
ATOM 1643 C C . MET A 1 200 ? 7.080 -2.271 -18.666 1.00 96.31 200 MET A C 1
ATOM 1645 O O . MET A 1 200 ? 5.922 -1.883 -18.514 1.00 96.31 200 MET A O 1
ATOM 1649 N N . GLU A 1 201 ? 7.431 -3.016 -19.720 1.00 95.06 201 GLU A N 1
ATOM 1650 C CA . GLU A 1 201 ? 6.480 -3.481 -20.747 1.00 95.06 201 GLU A CA 1
ATOM 1651 C C . GLU A 1 201 ? 5.437 -4.460 -20.193 1.00 95.06 201 GLU A C 1
ATOM 1653 O O . GLU A 1 201 ? 4.297 -4.496 -20.667 1.00 95.06 201 GLU A O 1
ATOM 1658 N N . SER A 1 202 ? 5.820 -5.254 -19.193 1.00 92.56 202 SER A N 1
ATOM 1659 C CA . SER A 1 202 ? 4.949 -6.236 -18.538 1.00 92.56 202 SER A CA 1
ATOM 1660 C C . SER A 1 202 ? 4.340 -5.738 -17.225 1.00 92.56 202 SER A C 1
ATOM 1662 O O . SER A 1 202 ? 3.577 -6.470 -16.590 1.00 92.56 202 SER A O 1
ATOM 1664 N N . TYR A 1 203 ? 4.638 -4.496 -16.831 1.00 95.38 203 TYR A N 1
ATOM 1665 C CA . TYR A 1 203 ? 4.231 -3.938 -15.552 1.00 95.38 203 TYR A CA 1
ATOM 1666 C C . TYR A 1 203 ? 2.710 -3.921 -15.389 1.00 95.38 203 TYR A C 1
ATOM 1668 O O . TYR A 1 203 ? 1.959 -3.375 -16.202 1.00 95.38 203 TYR A O 1
ATOM 1676 N N . THR A 1 204 ? 2.264 -4.449 -14.255 1.00 94.25 204 THR A N 1
ATOM 1677 C CA . THR A 1 204 ? 0.902 -4.295 -13.756 1.00 94.25 204 THR A CA 1
ATOM 1678 C C . THR A 1 204 ? 0.939 -4.166 -12.245 1.00 94.25 204 THR A C 1
ATOM 1680 O O . THR A 1 204 ? 1.767 -4.808 -11.599 1.00 94.25 204 THR A O 1
ATOM 1683 N N . PHE A 1 205 ? -0.002 -3.411 -11.680 1.00 93.88 205 PHE A N 1
ATOM 1684 C CA . PHE A 1 205 ? -0.241 -3.409 -10.240 1.00 93.88 205 PHE A CA 1
ATOM 1685 C C . PHE A 1 205 ? -0.399 -4.830 -9.712 1.00 93.88 205 PHE A C 1
ATOM 1687 O O . PHE A 1 205 ? -1.116 -5.643 -10.307 1.00 93.88 205 PHE A O 1
ATOM 1694 N N . ASP A 1 206 ? 0.156 -5.089 -8.533 1.00 94.88 206 ASP A N 1
ATOM 1695 C CA . ASP A 1 206 ? -0.294 -6.230 -7.759 1.00 94.88 206 ASP A CA 1
ATOM 1696 C C . ASP A 1 206 ? -1.745 -5.983 -7.352 1.00 94.88 206 ASP A C 1
ATOM 1698 O O . ASP A 1 206 ? -2.625 -6.773 -7.681 1.00 94.88 206 ASP A O 1
ATOM 1702 N N . ALA A 1 207 ? -2.049 -4.856 -6.720 1.00 95.75 207 ALA A N 1
ATOM 1703 C CA . ALA A 1 207 ? -3.418 -4.505 -6.372 1.00 95.75 207 ALA A CA 1
ATOM 1704 C C . ALA A 1 207 ? -3.655 -3.005 -6.512 1.00 95.75 207 ALA A C 1
ATOM 1706 O O . ALA A 1 207 ? -2.808 -2.198 -6.159 1.00 95.75 207 ALA A O 1
ATOM 1707 N N . GLN A 1 208 ? -4.847 -2.632 -6.970 1.00 96.69 208 GLN A N 1
ATOM 1708 C CA . GLN A 1 208 ? -5.335 -1.260 -6.910 1.00 96.69 208 GLN A CA 1
ATOM 1709 C C . GLN A 1 208 ? -6.837 -1.306 -6.646 1.00 96.69 208 GLN A C 1
ATOM 1711 O O . GLN A 1 208 ? -7.591 -1.931 -7.397 1.00 96.69 208 GLN A O 1
ATOM 1716 N N . PHE A 1 209 ? -7.288 -0.691 -5.558 1.00 96.75 209 PHE A N 1
ATOM 1717 C CA . PHE A 1 209 ? -8.708 -0.669 -5.211 1.00 96.75 209 PHE A CA 1
ATOM 1718 C C . PHE A 1 209 ? -9.053 0.528 -4.331 1.00 96.75 209 PHE A C 1
ATOM 1720 O O . PHE A 1 209 ? -8.197 1.118 -3.672 1.00 96.75 209 PHE A O 1
ATOM 1727 N N . SER A 1 210 ? -10.331 0.901 -4.334 1.00 97.50 210 SER A N 1
ATOM 1728 C CA . SER A 1 210 ? -10.828 1.988 -3.500 1.00 97.50 210 SER A CA 1
ATOM 1729 C C . SER A 1 210 ? -11.039 1.529 -2.059 1.00 97.50 210 SER A C 1
ATOM 1731 O O . SER A 1 210 ? -11.651 0.483 -1.836 1.00 97.50 210 SER A O 1
ATOM 1733 N N . LEU A 1 211 ? -10.641 2.357 -1.098 1.00 97.69 211 LEU A N 1
ATOM 1734 C CA . LEU A 1 211 ? -10.993 2.205 0.309 1.00 97.69 211 LEU A CA 1
ATOM 1735 C C . LEU A 1 211 ? -12.253 3.014 0.630 1.00 97.69 211 LEU A C 1
ATOM 1737 O O . LEU A 1 211 ? -12.358 4.201 0.298 1.00 97.69 211 LEU A O 1
ATOM 1741 N N . ASP A 1 212 ? -13.218 2.383 1.304 1.00 97.50 212 ASP A N 1
ATOM 1742 C CA . ASP A 1 212 ? -14.372 3.108 1.832 1.00 97.50 212 ASP A CA 1
ATOM 1743 C C . ASP A 1 212 ? -13.917 4.043 2.961 1.00 97.50 212 ASP A C 1
ATOM 1745 O O . ASP A 1 212 ? -13.197 3.658 3.882 1.00 97.50 212 ASP A O 1
ATOM 1749 N N . ARG A 1 213 ? -14.365 5.298 2.919 1.00 97.44 213 ARG A N 1
ATOM 1750 C CA . ARG A 1 213 ? -13.935 6.315 3.886 1.00 97.44 213 ARG A CA 1
ATOM 1751 C C . ARG A 1 213 ? -14.298 5.955 5.329 1.00 97.44 213 ARG A C 1
ATOM 1753 O O . ARG A 1 213 ? -13.573 6.342 6.241 1.00 97.44 213 ARG A O 1
ATOM 1760 N N . LYS A 1 214 ? -15.401 5.237 5.565 1.00 97.19 214 LYS A N 1
ATOM 1761 C CA . LYS A 1 214 ? -15.765 4.755 6.906 1.00 97.19 214 LYS A CA 1
ATOM 1762 C C . LYS A 1 214 ? -14.787 3.690 7.382 1.00 97.19 214 LYS A C 1
ATOM 1764 O O . LYS A 1 214 ? -14.384 3.754 8.538 1.00 97.19 214 LYS A O 1
ATOM 1769 N N . VAL A 1 215 ? -14.367 2.790 6.491 1.00 96.38 215 VAL A N 1
ATOM 1770 C CA . VAL A 1 215 ? -13.330 1.789 6.782 1.00 96.38 215 VAL A CA 1
ATOM 1771 C C . VAL A 1 215 ? -12.026 2.487 7.168 1.00 96.38 215 VAL A C 1
ATOM 1773 O O . VAL A 1 215 ? -11.477 2.189 8.224 1.00 96.38 215 VAL A O 1
ATOM 1776 N N . CYS A 1 216 ? -11.589 3.503 6.415 1.00 97.88 216 CYS A N 1
ATOM 1777 C CA . CYS A 1 216 ? -10.405 4.294 6.776 1.00 97.88 216 CYS A CA 1
ATOM 1778 C C . CYS A 1 216 ? -10.531 4.946 8.166 1.00 97.88 216 CYS A C 1
ATOM 1780 O O . CYS A 1 216 ? -9.595 4.897 8.958 1.00 97.88 216 CYS A O 1
ATOM 1782 N N . ILE A 1 217 ? -11.689 5.534 8.495 1.00 98.12 217 ILE A N 1
ATOM 1783 C CA . ILE A 1 217 ? -11.934 6.146 9.816 1.00 98.12 217 ILE A CA 1
ATOM 1784 C C . ILE A 1 217 ? -11.880 5.098 10.937 1.00 98.12 217 ILE A C 1
ATOM 1786 O O . ILE A 1 217 ? -11.374 5.380 12.024 1.00 98.12 217 ILE A O 1
ATOM 1790 N N . GLU A 1 218 ? -12.428 3.906 10.711 1.00 97.12 218 GLU A N 1
ATOM 1791 C CA . GLU A 1 218 ? -12.370 2.806 11.676 1.00 97.12 218 GLU A CA 1
ATOM 1792 C C . GLU A 1 218 ? -10.938 2.304 11.869 1.00 97.12 218 GLU A C 1
ATOM 1794 O O . GLU A 1 218 ? -10.507 2.151 13.012 1.00 97.12 218 GLU A O 1
ATOM 1799 N N . MET A 1 219 ? -10.177 2.142 10.783 1.00 97.56 219 MET A N 1
ATOM 1800 C CA . MET A 1 219 ? -8.758 1.788 10.841 1.00 97.56 219 MET A CA 1
ATOM 1801 C C . MET A 1 219 ? -7.957 2.809 11.648 1.00 97.56 219 MET A C 1
ATOM 1803 O O . MET A 1 219 ? -7.225 2.409 12.546 1.00 97.56 219 MET A O 1
ATOM 1807 N N . VAL A 1 220 ? -8.139 4.113 11.405 1.00 98.06 220 VAL A N 1
ATOM 1808 C CA . VAL A 1 220 ? -7.456 5.171 12.174 1.00 98.06 220 VAL A CA 1
ATOM 1809 C C . VAL A 1 220 ? -7.731 5.028 13.671 1.00 98.06 220 VAL A C 1
ATOM 1811 O O . VAL A 1 220 ? -6.792 5.035 14.458 1.00 98.06 220 VAL A O 1
ATOM 1814 N N . LYS A 1 221 ? -8.986 4.807 14.080 1.00 96.81 221 LYS A N 1
ATOM 1815 C CA . LYS A 1 221 ? -9.329 4.616 15.502 1.00 96.81 221 LYS A CA 1
ATOM 1816 C C . LYS A 1 221 ? -8.663 3.382 16.108 1.00 96.81 221 LYS A C 1
ATOM 1818 O O . LYS A 1 221 ? -8.238 3.421 17.261 1.00 96.81 221 LYS A O 1
ATOM 1823 N N . ILE A 1 222 ? -8.601 2.282 15.355 1.00 95.62 222 ILE A N 1
ATOM 1824 C CA . ILE A 1 222 ? -7.920 1.056 15.791 1.00 95.62 222 ILE A CA 1
ATOM 1825 C C . ILE A 1 222 ? -6.424 1.330 15.964 1.00 95.62 222 ILE A C 1
ATOM 1827 O O . ILE A 1 222 ? -5.863 0.970 16.996 1.00 95.62 222 ILE A O 1
ATOM 1831 N N . LEU A 1 223 ? -5.800 2.000 14.992 1.00 94.94 223 LEU A N 1
ATOM 1832 C CA . LEU A 1 223 ? -4.378 2.343 15.010 1.00 94.94 223 LEU A CA 1
ATOM 1833 C C . LEU A 1 223 ? -4.038 3.287 16.166 1.00 94.94 223 LEU A C 1
ATOM 1835 O O . LEU A 1 223 ? -3.104 3.008 16.906 1.00 94.94 223 LEU A O 1
ATOM 1839 N N . GLU A 1 224 ? -4.817 4.349 16.385 1.00 94.50 224 GLU A N 1
ATOM 1840 C CA . GLU A 1 224 ? -4.654 5.265 17.524 1.00 94.50 224 GLU A CA 1
ATOM 1841 C C . GLU A 1 224 ? -4.764 4.529 18.864 1.00 94.50 224 GLU A C 1
ATOM 1843 O O . GLU A 1 224 ? -3.928 4.709 19.752 1.00 94.50 224 GLU A O 1
ATOM 1848 N N . GLY A 1 225 ? -5.774 3.663 18.998 1.00 91.19 225 GLY A N 1
ATOM 1849 C CA . GLY A 1 225 ? -5.942 2.825 20.179 1.00 91.19 225 GLY A CA 1
ATOM 1850 C C . GLY A 1 225 ? -4.737 1.915 20.401 1.00 91.19 225 GLY A C 1
ATOM 1851 O O . GLY A 1 225 ? -4.233 1.833 21.519 1.00 91.19 225 GLY A O 1
ATOM 1852 N N . PHE A 1 226 ? -4.233 1.283 19.343 1.00 88.56 226 PHE A N 1
ATOM 1853 C CA . PHE A 1 226 ? -3.094 0.379 19.431 1.00 88.56 226 PHE A CA 1
ATOM 1854 C C . PHE A 1 226 ? -1.792 1.114 19.769 1.00 88.56 226 PHE A C 1
ATOM 1856 O O . PHE A 1 226 ? -1.106 0.731 20.715 1.00 88.56 226 PHE A O 1
ATOM 1863 N N . LEU A 1 227 ? -1.494 2.211 19.073 1.00 89.62 227 LEU A N 1
ATOM 1864 C CA . LEU A 1 227 ? -0.311 3.045 19.299 1.00 89.62 227 LEU A CA 1
ATOM 1865 C C . LEU A 1 227 ? -0.269 3.626 20.718 1.00 89.62 227 LEU A C 1
ATOM 1867 O O . LEU A 1 227 ? 0.805 3.724 21.300 1.00 89.62 227 LEU A O 1
ATOM 1871 N N . SER A 1 228 ? -1.424 3.936 21.318 1.00 88.12 228 SER A N 1
ATOM 1872 C CA . SER A 1 228 ? -1.494 4.405 22.713 1.00 88.12 228 SER A CA 1
ATOM 1873 C C . SER A 1 228 ? -1.063 3.358 23.755 1.00 88.12 228 SER A C 1
ATOM 1875 O O . SER A 1 228 ? -0.840 3.707 24.913 1.00 88.12 228 SER A O 1
ATOM 1877 N N . THR A 1 229 ? -0.958 2.086 23.353 1.00 84.81 229 THR A N 1
ATOM 1878 C CA . THR A 1 229 ? -0.534 0.963 24.210 1.00 84.81 229 THR A CA 1
ATOM 1879 C C . THR A 1 229 ? 0.910 0.527 23.975 1.00 84.81 229 THR A C 1
ATOM 1881 O O . THR A 1 229 ? 1.377 -0.367 24.673 1.00 84.81 229 THR A O 1
ATOM 1884 N N . VAL A 1 230 ? 1.601 1.121 22.998 1.00 80.50 230 VAL A N 1
ATOM 1885 C CA . VAL A 1 230 ? 2.997 0.795 22.688 1.00 80.50 230 VAL A CA 1
ATOM 1886 C C . VAL A 1 230 ? 3.907 1.477 23.708 1.00 80.50 230 VAL A C 1
ATOM 1888 O O . VAL A 1 230 ? 3.834 2.693 23.899 1.00 80.50 230 VAL A O 1
ATOM 1891 N N . GLU A 1 231 ? 4.748 0.692 24.376 1.00 75.12 231 GLU A N 1
ATOM 1892 C CA . GLU A 1 231 ? 5.738 1.189 25.332 1.00 75.12 231 GLU A CA 1
ATOM 1893 C C . GLU A 1 231 ? 6.973 1.736 24.598 1.00 75.12 231 GLU A C 1
ATOM 1895 O O . GLU A 1 231 ? 7.390 1.195 23.571 1.00 75.12 231 GLU A O 1
ATOM 1900 N N . LEU A 1 232 ? 7.533 2.830 25.127 1.00 68.69 232 LEU A N 1
ATOM 1901 C CA . LEU A 1 232 ? 8.754 3.471 24.622 1.00 68.69 232 LEU A CA 1
ATOM 1902 C C . LEU A 1 232 ? 10.013 2.693 25.010 1.00 68.69 232 LEU A C 1
ATOM 1904 O O . LEU A 1 232 ? 10.099 2.281 26.190 1.00 68.69 232 LEU A O 1
#

Organism: NCBI:txid1834189

Sequence (232 aa):
MSNDFYAGEVKSQSIAAKQMANEYIQFCGTPKERGNIFMNAPLSSKTYDTMITLNLADDKYLQINSENDGEQRYFHDETTIKYLDSKREIILFKDSLHEGLESLKNMLLLSLNNELPVSEKTFLTGVGYEWNIYYHNLDEFSEEDPTELYSLWSVSPEIGSASWIYNRNSQIFFEISPQYLWDFIDSNVNEEQTSFEEFMESYTFDAQFSLDRKVCIEMVKILEGFLSTVEL

Nearest PDB structures (foldseek):
  6x8e-assembly1_A  TM=3.742E-01  e=2.228E+00  Homo sapiens
  7uyv-assembly1_A  TM=3.867E-01  e=9.669E+00  Homo sapiens
  4e1z-assembly1_A  TM=3.696E-01  e=9.139E+00  Mus musculus

Foldseek 3Di:
DPVVVVVVVVVVVVVVVVVVVVVVVVVVPDDDPVPPVVVPDPPPPQDFDFPDWADFDDFKIKTKTFSDPPPAFAQFTWIWIWIDGPPDIFTADTTGPNLLLVLLLVLLVCLLVQNFADDPVCLVLHLLLLQQVCLVCVVVDPDDRPSPSFWRGHDQLVGGWTWGWHDDPSWIKIFTFGHQRCSPDDDDPPDDHDDSVNCSVPTDTPDMDTGDNVSSVVSSVVSVVVSVRHHD

Secondary structure (DSSP, 8-state):
--HHHHHHHHHHHHHHHHHHHHHHHHHH--TTSHHHHTTSS-------EEEEEEEEETTEEEEEEESS-SSS-BTT-EEEEEEE-SS-EEEEEEEEHHHHHHHHHHHHHHHHTT--B--HHHHHH-HHHHHHHHHHTTTT--S--TTGGGEEE---TTTB-EEEEEEETTEEEEEEE---GGGTS---TTS----HHHHHHH---SEEEEEPHHHHHHHHHHHHHHHTT-B-